Protein AF-A0A8T2W3R5-F1 (afdb_monomer_lite)

Secondary structure (DSSP, 8-state):
--TTHHHHHHHHHHHHHHHHHTSS------TTS-S---------TTTHHHHHHHHHHHHHHHHHHHHHHHHHHHHHS---TTTS-HHHHHHHHHHS-S----TTS-PPPPPHHHHHHHHHHHHHHTSGGGTTS-HHHHHHHHHHHHHHS-HHHHHHHHHHHHHHHHS-----------------------TTHHHHHHHHHHHHHHHTT--

Foldseek 3Di:
DPPPPVVVVVVVVVVVVVVVVPPPPPDPDPPPPPPDPDPPPPPPPPPVVPPVVVVVVVVVVVVVVVVVQVVVCVVPVDHDCVVQPVVNVVVVVVPDDDDDPDPPPDDPQDALLNVQLVVQLVVQCVDPVCVPPDPVVSSVVSVVVVVPDDVVVSVVSRVVSVVVVVPDPPPPPDPPDDDDDDDDDDDPPPPVVVVVVVVVVVVVVVVVVPD

pLDDT: mean 70.03, std 19.5, range [40.34, 97.69]

Sequence (211 aa):
MFQAFCVIGRLNRKWKYLRAYYSHSGTCLPLRDLFFENSGATMVEGEAFSIAQFVAQETALFYEHIKTAAAKFEADETVPKSLFGQKMIRALHKAGGKRGGGVNGQKRKPTAFNLFIKEKLAELNAKDSYKDVPYKEKFSMVVAKWGALSDDKKQQYTTKYAAQLAAPTPVAEKRDAPSSSDDDESSSSDDEERKKQRKKEKKEKKHKSTN

Radius of gyration: 31.99 Å; chains: 1; bounding box: 71×52×91 Å

Structure (mmCIF, N/CA/C/O backbone):
data_AF-A0A8T2W3R5-F1
#
_entry.id   AF-A0A8T2W3R5-F1
#
loop_
_atom_site.group_PDB
_atom_site.id
_atom_site.type_symbol
_atom_site.label_atom_id
_atom_site.label_alt_id
_atom_site.label_comp_id
_atom_site.label_asym_id
_atom_site.label_entity_id
_atom_site.label_seq_id
_atom_site.pdbx_PDB_ins_code
_atom_site.Cartn_x
_atom_site.Cartn_y
_atom_site.Cartn_z
_atom_site.occupancy
_atom_site.B_iso_or_equiv
_atom_site.auth_seq_id
_atom_site.auth_comp_id
_atom_site.auth_asym_id
_atom_site.auth_atom_id
_atom_site.pdbx_PDB_model_num
ATOM 1 N N . MET A 1 1 ? -20.714 -32.562 3.400 1.00 49.59 1 MET A N 1
ATOM 2 C CA . MET A 1 1 ? -20.363 -32.919 4.798 1.00 49.59 1 MET A CA 1
ATOM 3 C C . MET A 1 1 ? -18.888 -33.313 5.023 1.00 49.59 1 MET A C 1
ATOM 5 O O . MET A 1 1 ? -18.535 -33.606 6.154 1.00 49.59 1 MET A O 1
ATOM 9 N N . PHE A 1 2 ? -17.985 -33.252 4.029 1.00 44.09 2 PHE A N 1
ATOM 10 C CA . PHE A 1 2 ? -16.575 -33.673 4.200 1.00 44.09 2 PHE A CA 1
ATOM 11 C C . PHE A 1 2 ? -15.578 -32.567 4.611 1.00 44.09 2 PHE A C 1
ATOM 13 O O . PHE A 1 2 ? -14.442 -32.872 4.959 1.00 44.09 2 PHE A O 1
ATOM 20 N N . GLN A 1 3 ? -15.972 -31.288 4.640 1.00 44.91 3 GLN A N 1
ATOM 21 C CA . GLN A 1 3 ? -15.049 -30.187 4.979 1.00 44.91 3 GLN A CA 1
ATOM 22 C C . GLN A 1 3 ? -14.888 -29.911 6.488 1.00 44.91 3 GLN A C 1
ATOM 24 O O . GLN A 1 3 ? -13.964 -29.200 6.879 1.00 44.91 3 GLN A O 1
ATOM 29 N N . ALA A 1 4 ? -15.714 -30.507 7.356 1.00 44.53 4 ALA A N 1
ATOM 30 C CA . ALA A 1 4 ? -15.634 -30.285 8.806 1.00 44.53 4 ALA A CA 1
ATOM 31 C C . ALA A 1 4 ? -14.477 -31.047 9.492 1.00 44.53 4 ALA A C 1
ATOM 33 O O . ALA A 1 4 ? -14.022 -30.648 10.563 1.00 44.53 4 ALA A O 1
ATOM 34 N N . PHE A 1 5 ? -13.933 -32.099 8.866 1.00 42.84 5 PHE A N 1
ATOM 35 C CA . PHE A 1 5 ? -12.887 -32.930 9.479 1.00 42.84 5 PHE A CA 1
ATOM 36 C C . PHE A 1 5 ? -11.461 -32.364 9.346 1.00 42.84 5 PHE A C 1
ATOM 38 O O . PHE A 1 5 ? -10.592 -32.688 10.157 1.00 42.84 5 PHE A O 1
ATOM 45 N N . CYS A 1 6 ? -11.195 -31.454 8.401 1.00 45.91 6 CYS A N 1
ATOM 46 C CA . CYS A 1 6 ? -9.840 -30.915 8.211 1.00 45.91 6 CYS A CA 1
ATOM 47 C C . CYS A 1 6 ? -9.423 -29.876 9.268 1.00 45.91 6 CYS A C 1
ATOM 49 O O . CYS A 1 6 ? -8.227 -29.694 9.510 1.00 45.91 6 CYS A O 1
ATOM 51 N N . VAL A 1 7 ? -10.372 -29.216 9.941 1.00 48.78 7 VAL A N 1
ATOM 52 C CA . VAL A 1 7 ? -10.055 -28.203 10.968 1.00 48.78 7 VAL A CA 1
ATOM 53 C C . VAL A 1 7 ? -9.662 -28.856 12.301 1.00 48.78 7 VAL A C 1
ATOM 55 O O . VAL A 1 7 ? -8.760 -28.369 12.986 1.00 48.78 7 VAL A O 1
ATOM 58 N N . ILE A 1 8 ? -10.232 -30.022 12.622 1.00 47.91 8 ILE A N 1
ATOM 59 C CA . ILE A 1 8 ? -9.944 -30.758 13.866 1.00 47.91 8 ILE A CA 1
ATOM 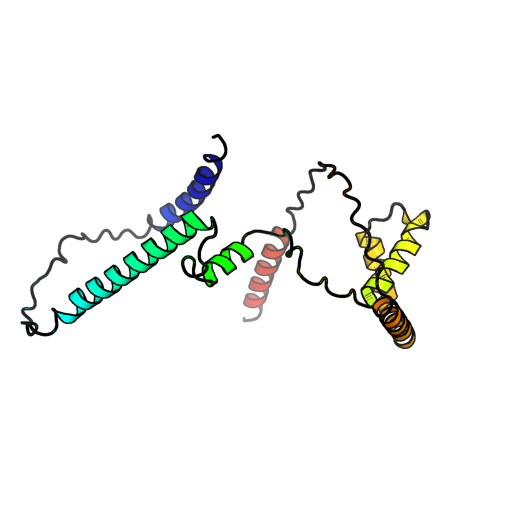60 C C . ILE A 1 8 ? -8.511 -31.336 13.855 1.00 47.91 8 ILE A C 1
ATOM 62 O O . ILE A 1 8 ? -7.834 -31.371 14.885 1.00 47.91 8 ILE A O 1
ATOM 66 N N . GLY A 1 9 ? -7.968 -31.676 12.680 1.00 46.72 9 GLY A N 1
ATOM 67 C CA . GLY A 1 9 ? -6.602 -32.203 12.543 1.00 46.72 9 GLY A CA 1
ATOM 68 C C . GLY A 1 9 ? -5.473 -31.202 12.850 1.00 46.72 9 GLY A C 1
ATOM 69 O O . GLY A 1 9 ? -4.397 -31.607 13.298 1.00 46.72 9 GLY A O 1
ATOM 70 N N . ARG A 1 10 ? -5.683 -29.888 12.657 1.00 47.81 10 ARG A N 1
ATOM 71 C CA . ARG A 1 10 ? -4.641 -28.863 12.910 1.00 47.81 10 ARG A CA 1
ATOM 72 C C . ARG A 1 10 ? -4.539 -28.431 14.374 1.00 47.81 10 ARG A C 1
ATOM 74 O O . ARG A 1 10 ? -3.464 -28.002 14.793 1.00 47.81 10 ARG A O 1
ATOM 81 N N . LEU A 1 11 ? -5.597 -28.598 15.166 1.00 48.28 11 LEU A N 1
ATOM 82 C CA . LEU A 1 11 ? -5.560 -28.339 16.611 1.00 48.28 11 LEU A CA 1
ATOM 83 C C . LEU A 1 11 ? -4.772 -29.419 17.374 1.00 48.28 11 LEU A C 1
ATOM 85 O O . LEU A 1 11 ? -4.132 -29.115 18.378 1.00 48.28 11 LEU A O 1
ATOM 89 N N . ASN A 1 12 ? -4.696 -30.641 16.842 1.00 48.94 12 ASN A N 1
ATOM 90 C CA . ASN A 1 12 ? -4.062 -31.773 17.526 1.00 48.94 12 ASN A CA 1
ATOM 91 C C . ASN A 1 12 ? -2.514 -31.724 17.555 1.00 48.94 12 ASN A C 1
ATOM 93 O O . ASN A 1 12 ? -1.881 -32.356 18.399 1.00 48.94 12 ASN A O 1
ATOM 97 N N . ARG A 1 13 ? -1.858 -30.931 16.688 1.00 53.38 13 ARG A N 1
ATOM 98 C CA . ARG A 1 13 ? -0.380 -30.804 16.707 1.00 53.38 13 ARG A CA 1
ATOM 99 C C . ARG A 1 13 ? 0.148 -29.817 17.749 1.00 53.38 13 ARG A C 1
ATOM 101 O O . ARG A 1 13 ? 1.277 -29.979 18.202 1.00 53.38 13 ARG A O 1
ATOM 108 N N . LYS A 1 14 ? -0.648 -28.826 18.171 1.00 50.28 14 LYS A N 1
ATOM 109 C CA . LYS A 1 14 ? -0.220 -27.859 19.202 1.00 50.28 14 LYS A CA 1
ATOM 110 C C . LYS A 1 14 ? -0.304 -28.419 20.625 1.00 50.28 14 LYS A C 1
ATOM 112 O O . LYS A 1 14 ? 0.460 -27.991 21.482 1.00 50.28 14 LYS A O 1
ATOM 117 N N . TRP A 1 15 ? -1.147 -29.422 20.862 1.00 49.88 15 TRP A N 1
ATOM 118 C CA . TRP A 1 15 ? -1.281 -30.052 22.180 1.00 49.88 15 TRP A CA 1
ATOM 119 C C . TRP A 1 15 ? -0.120 -30.993 22.535 1.00 49.88 15 TRP A C 1
ATOM 121 O O . TRP A 1 15 ? 0.194 -31.152 23.714 1.00 49.88 15 TRP A O 1
ATOM 131 N N . LYS A 1 16 ? 0.597 -31.552 21.546 1.00 55.19 16 LYS A N 1
ATOM 132 C CA . LYS A 1 16 ? 1.780 -32.393 21.814 1.00 55.19 16 LYS A CA 1
ATOM 133 C C . LYS A 1 16 ? 2.946 -31.621 22.447 1.00 55.19 16 LYS A C 1
ATOM 135 O O . LYS A 1 16 ? 3.672 -32.200 23.245 1.00 55.19 16 LYS A O 1
ATOM 140 N N . TYR A 1 17 ? 3.091 -30.323 22.167 1.00 53.25 17 TYR A N 1
ATOM 141 C CA . TYR A 1 17 ? 4.157 -29.508 22.768 1.00 53.25 17 TYR A CA 1
ATOM 142 C C . TYR A 1 17 ? 3.825 -29.006 24.179 1.00 53.25 17 TYR A C 1
ATOM 144 O O . TYR A 1 17 ? 4.726 -28.873 25.000 1.00 53.25 17 TYR A O 1
ATOM 152 N N . LEU A 1 18 ? 2.545 -28.794 24.498 1.00 53.31 18 LEU A N 1
ATOM 153 C CA . LEU A 1 18 ? 2.128 -28.401 25.850 1.00 53.31 18 LEU A CA 1
ATOM 154 C C . LEU A 1 18 ? 2.200 -29.562 26.854 1.00 53.31 18 LEU A C 1
ATOM 156 O O . LEU A 1 18 ? 2.465 -29.329 28.029 1.00 53.31 18 LEU A O 1
ATOM 160 N N . ARG A 1 19 ? 2.064 -30.817 26.400 1.00 50.38 19 ARG A N 1
ATOM 161 C CA . ARG A 1 19 ? 2.205 -31.993 27.278 1.00 50.38 19 ARG A CA 1
ATOM 162 C C . ARG A 1 19 ? 3.656 -32.278 27.689 1.00 50.38 19 ARG A C 1
ATOM 164 O O . ARG A 1 19 ? 3.877 -32.830 28.759 1.00 50.38 19 ARG A O 1
ATOM 171 N N . ALA A 1 20 ? 4.638 -31.866 26.885 1.00 54.19 20 ALA A N 1
ATOM 172 C CA . ALA A 1 20 ? 6.054 -32.040 27.216 1.00 54.19 20 ALA A CA 1
ATOM 173 C C . ALA A 1 20 ? 6.543 -31.048 28.290 1.00 54.19 20 ALA A C 1
ATOM 175 O O . ALA A 1 20 ? 7.455 -31.369 29.045 1.00 54.19 20 ALA A O 1
ATOM 176 N N . TYR A 1 21 ? 5.913 -29.874 28.409 1.00 51.78 21 TYR A N 1
ATOM 177 C CA . TYR A 1 21 ? 6.313 -28.863 29.395 1.00 51.78 21 TYR A CA 1
ATOM 178 C C . TYR A 1 21 ? 5.821 -29.154 30.821 1.00 51.78 21 TYR A C 1
ATOM 180 O O . TYR A 1 21 ? 6.394 -28.643 31.775 1.00 51.78 21 TYR A O 1
ATOM 188 N N . TYR A 1 22 ? 4.800 -30.002 30.979 1.00 50.59 22 TYR A N 1
ATOM 189 C CA . TYR A 1 22 ? 4.229 -30.345 32.288 1.00 50.59 22 TYR A CA 1
ATOM 190 C C . TYR A 1 22 ? 4.799 -31.627 32.913 1.00 50.59 22 TYR A C 1
ATOM 192 O O . TYR A 1 22 ? 4.423 -31.986 34.023 1.00 50.59 22 TYR A O 1
ATOM 200 N N . SER A 1 23 ? 5.714 -32.323 32.228 1.00 49.59 23 SER A N 1
ATOM 201 C CA . SER A 1 23 ? 6.261 -33.606 32.694 1.00 49.59 23 SER A CA 1
ATOM 202 C C . SER A 1 23 ? 7.632 -33.492 33.378 1.00 49.59 23 SER A C 1
ATOM 204 O O . SER A 1 23 ? 8.249 -34.522 33.640 1.00 49.59 23 SER A O 1
ATOM 206 N N . HIS A 1 24 ? 8.154 -32.284 33.630 1.00 49.88 24 HIS A N 1
ATOM 207 C CA . HIS A 1 24 ? 9.495 -32.092 34.216 1.00 49.88 24 HIS A CA 1
ATOM 208 C C . HIS A 1 24 ? 9.544 -31.266 35.511 1.00 49.88 24 HIS A C 1
ATOM 210 O O . HIS A 1 24 ? 10.619 -31.111 36.082 1.00 49.88 24 HIS A O 1
ATOM 216 N N . SER A 1 25 ? 8.412 -30.801 36.042 1.00 49.50 25 SER A N 1
ATOM 217 C CA . SER A 1 25 ? 8.339 -30.252 37.403 1.00 49.50 25 SER A CA 1
ATOM 218 C C . SER A 1 25 ? 7.675 -31.276 38.325 1.00 49.50 25 SER A C 1
ATOM 220 O O . SER A 1 25 ? 6.468 -31.238 38.558 1.00 49.50 25 SER A O 1
ATOM 222 N N . GLY A 1 26 ? 8.468 -32.247 38.781 1.00 52.19 26 GLY A N 1
ATOM 223 C CA . GLY A 1 26 ? 8.071 -33.325 39.688 1.00 52.19 26 GLY A CA 1
ATOM 224 C C . GLY A 1 26 ? 7.796 -32.863 41.119 1.00 52.19 26 GLY A C 1
ATOM 225 O O . GLY A 1 26 ? 8.458 -33.312 42.046 1.00 52.19 26 GLY A O 1
ATOM 226 N N . THR A 1 27 ? 6.796 -32.008 41.314 1.00 51.97 27 THR A N 1
ATOM 227 C CA . THR A 1 27 ? 6.221 -31.717 42.632 1.00 51.97 27 THR A CA 1
ATOM 228 C C . THR A 1 27 ? 4.711 -31.923 42.575 1.00 51.97 27 THR A C 1
ATOM 230 O O . THR A 1 27 ? 3.918 -30.991 42.485 1.00 51.97 27 THR A O 1
ATOM 233 N N . CYS A 1 28 ? 4.304 -33.194 42.623 1.00 49.50 28 CYS A N 1
ATOM 234 C CA . CYS A 1 28 ? 2.958 -33.565 43.050 1.00 49.50 28 CYS A CA 1
ATOM 235 C C . CYS A 1 28 ? 2.840 -33.255 44.547 1.00 49.50 28 CYS A C 1
ATOM 237 O O . CYS A 1 28 ? 3.117 -34.110 45.383 1.00 49.50 28 CYS A O 1
ATOM 239 N N . LEU A 1 29 ? 2.471 -32.020 44.885 1.00 49.66 29 LEU A N 1
ATOM 240 C CA . LEU A 1 29 ? 1.954 -31.725 46.215 1.00 49.66 29 LEU A CA 1
ATOM 241 C C . LEU A 1 29 ? 0.509 -32.247 46.278 1.00 49.66 29 LEU A C 1
ATOM 243 O O . LEU A 1 29 ? -0.271 -31.961 45.363 1.00 49.66 29 LEU A O 1
ATOM 247 N N . PRO A 1 30 ? 0.144 -33.042 47.299 1.00 54.09 30 PRO A N 1
ATOM 248 C CA . PRO A 1 30 ? -1.201 -33.577 47.437 1.00 54.09 30 PRO A CA 1
ATOM 249 C C . PRO A 1 30 ? -2.196 -32.425 47.609 1.00 54.09 30 PRO A C 1
ATOM 251 O O . PRO A 1 30 ? -2.206 -31.715 48.610 1.00 54.09 30 PRO A O 1
ATOM 254 N N . LEU A 1 31 ? -3.049 -32.249 46.603 1.00 54.94 31 LEU A N 1
ATOM 255 C CA . LEU A 1 31 ? -4.091 -31.226 46.524 1.00 54.94 31 LEU A CA 1
ATOM 256 C C . LEU A 1 31 ? -5.307 -31.590 47.405 1.00 54.94 31 LEU A C 1
ATOM 258 O O . LEU A 1 31 ? -6.444 -31.546 46.937 1.00 54.94 31 LEU A O 1
ATOM 262 N N . ARG A 1 32 ? -5.073 -32.056 48.640 1.00 54.19 32 ARG A N 1
ATOM 263 C CA . ARG A 1 32 ? -6.140 -32.601 49.497 1.00 54.19 32 ARG A CA 1
ATOM 264 C C . ARG A 1 32 ? -6.312 -31.957 50.873 1.00 54.19 32 ARG A C 1
ATOM 266 O O . ARG A 1 32 ? -7.394 -32.115 51.413 1.00 54.19 32 ARG A O 1
ATOM 273 N N . ASP A 1 33 ? -5.368 -31.140 51.344 1.00 49.50 33 ASP A N 1
ATOM 274 C CA . ASP A 1 33 ? -5.437 -30.559 52.702 1.00 49.50 33 ASP A CA 1
ATOM 275 C C . ASP A 1 33 ? -5.428 -29.021 52.754 1.00 49.50 33 ASP A C 1
ATOM 277 O O . ASP A 1 33 ? -5.169 -28.427 53.792 1.00 49.50 33 ASP A O 1
ATOM 281 N N . LEU A 1 34 ? -5.771 -28.339 51.656 1.00 53.94 34 LEU A N 1
ATOM 282 C CA . LEU A 1 34 ? -6.076 -26.894 51.691 1.00 53.94 34 LEU A CA 1
ATOM 283 C C . LEU A 1 34 ? -7.585 -26.617 51.743 1.00 53.94 34 LEU A C 1
ATOM 285 O O . LEU A 1 34 ? -8.047 -25.535 51.380 1.00 53.94 34 LEU A O 1
ATOM 289 N N . PHE A 1 35 ? -8.361 -27.595 52.217 1.00 50.00 35 PHE A N 1
ATOM 290 C CA . PHE A 1 35 ? -9.713 -27.353 52.697 1.00 50.00 35 PHE A CA 1
ATOM 291 C C . PHE A 1 35 ? -9.638 -26.824 54.133 1.00 50.00 35 PHE A C 1
ATOM 293 O O . PHE A 1 35 ? -9.678 -27.566 55.104 1.00 50.00 35 PHE A O 1
ATOM 300 N N . PHE A 1 36 ? -9.579 -25.498 54.218 1.00 49.53 36 PHE A N 1
ATOM 301 C CA . PHE A 1 36 ? -10.473 -24.757 55.100 1.00 49.53 36 PHE A CA 1
ATOM 302 C C . PHE A 1 36 ? -10.364 -25.073 56.605 1.00 49.53 36 PHE A C 1
ATOM 304 O O . PHE A 1 36 ? -11.360 -25.354 57.268 1.00 49.53 36 PHE A O 1
ATOM 311 N N . GLU A 1 37 ? -9.183 -24.877 57.194 1.00 50.94 37 GLU A N 1
ATOM 312 C CA . GLU A 1 37 ? -9.115 -24.440 58.596 1.00 50.94 37 GLU A CA 1
ATOM 313 C C . GLU A 1 37 ? -9.560 -22.974 58.686 1.00 50.94 37 GLU A C 1
ATOM 315 O O . GLU A 1 37 ? -8.781 -22.027 58.684 1.00 50.94 37 GLU A O 1
ATOM 320 N N . ASN A 1 38 ? -10.880 -22.814 58.616 1.00 50.41 38 ASN A N 1
ATOM 321 C CA . ASN A 1 38 ? -11.713 -22.107 59.579 1.00 50.41 38 ASN A CA 1
ATOM 322 C C . ASN A 1 38 ? -10.991 -21.098 60.501 1.00 50.41 38 ASN A C 1
ATOM 324 O O . ASN A 1 38 ? -11.005 -21.218 61.726 1.00 50.41 38 ASN A O 1
ATOM 328 N N . SER A 1 39 ? -10.410 -20.042 59.931 1.00 54.38 39 SER A N 1
ATOM 329 C CA . SER A 1 39 ? -10.221 -18.803 60.674 1.00 54.38 39 SER A CA 1
ATOM 330 C C . SER A 1 39 ? -11.607 -18.193 60.863 1.00 54.38 39 SER A C 1
ATOM 332 O O . SER A 1 39 ? -12.173 -17.648 59.914 1.00 54.38 39 SER A O 1
ATOM 334 N N . GLY A 1 40 ? -12.159 -18.347 62.068 1.00 48.91 40 GLY A N 1
ATOM 335 C CA . GLY A 1 40 ? -13.441 -17.805 62.518 1.00 48.91 40 GLY A CA 1
ATOM 336 C C . GLY A 1 40 ? -13.485 -16.277 62.526 1.00 48.91 40 GLY A C 1
ATOM 337 O O . GLY A 1 40 ? -13.681 -15.654 63.564 1.00 48.91 40 GLY A O 1
ATOM 338 N N . ALA A 1 41 ? -13.315 -15.666 61.358 1.00 49.81 41 ALA A N 1
ATOM 339 C CA . ALA A 1 41 ? -13.764 -14.320 61.100 1.00 49.81 41 ALA A CA 1
ATOM 340 C C . ALA A 1 41 ? -15.272 -14.416 60.877 1.00 49.81 41 ALA A C 1
ATOM 342 O O . ALA A 1 41 ? -15.732 -14.797 59.801 1.00 49.81 41 ALA A O 1
ATOM 343 N N . THR A 1 42 ? -16.040 -14.100 61.916 1.00 57.38 42 THR A N 1
ATOM 344 C CA . THR A 1 42 ? -17.441 -13.705 61.785 1.00 57.38 42 THR A CA 1
ATOM 345 C C . THR A 1 42 ? -17.478 -12.477 60.878 1.00 57.38 42 THR A C 1
ATOM 347 O O . THR A 1 42 ? -17.413 -11.339 61.344 1.00 57.38 42 THR A O 1
ATOM 350 N N . MET A 1 43 ? -17.468 -12.707 59.563 1.00 51.19 43 MET A N 1
ATOM 351 C CA . MET A 1 43 ? -17.753 -11.678 58.580 1.00 51.19 43 MET A CA 1
ATOM 352 C C . MET A 1 43 ? -19.164 -11.201 58.877 1.00 51.19 43 MET A C 1
ATOM 354 O O . MET A 1 43 ? -20.111 -11.983 58.865 1.00 51.19 43 MET A O 1
ATOM 358 N N . VAL A 1 44 ? -19.254 -9.921 59.215 1.00 58.41 44 VAL A N 1
ATOM 359 C CA . VAL A 1 44 ? -20.490 -9.183 59.435 1.00 58.41 44 VAL A CA 1
ATOM 360 C C . VAL A 1 44 ? -21.463 -9.547 58.310 1.00 58.41 44 VAL A C 1
ATOM 362 O O . VAL A 1 44 ? -21.180 -9.292 57.139 1.00 58.41 44 VAL A O 1
ATOM 365 N N . GLU A 1 45 ? -22.597 -10.160 58.660 1.00 58.97 45 GLU A N 1
ATOM 366 C CA . GLU A 1 45 ? -23.601 -10.731 57.739 1.00 58.97 45 GLU A CA 1
ATOM 367 C C . GLU A 1 45 ? -24.241 -9.705 56.772 1.00 58.97 45 GLU A C 1
ATOM 369 O O . GLU A 1 45 ? -25.126 -10.045 55.992 1.00 58.97 45 GLU A O 1
ATOM 374 N N . GLY A 1 46 ? -23.780 -8.451 56.771 1.00 58.41 46 GLY A N 1
ATOM 375 C CA . GLY A 1 46 ? -24.250 -7.380 55.895 1.00 58.41 46 GLY A CA 1
ATOM 376 C C . GLY A 1 46 ? -23.492 -7.209 54.571 1.00 58.41 46 GLY A C 1
ATOM 377 O O . GLY A 1 46 ? -24.063 -6.646 53.643 1.00 58.41 46 GLY A O 1
ATOM 378 N N . GLU A 1 47 ? -22.245 -7.682 54.428 1.00 57.88 47 GLU A N 1
ATOM 379 C CA . GLU A 1 47 ? -21.436 -7.371 53.224 1.00 57.88 47 GLU A CA 1
ATOM 380 C C . GLU A 1 47 ? -21.339 -8.514 52.200 1.00 57.88 47 GLU A C 1
ATOM 382 O O . GLU A 1 47 ? -21.240 -8.263 50.996 1.00 57.88 47 GLU A O 1
ATOM 387 N N . ALA A 1 48 ? -21.456 -9.777 52.625 1.00 57.97 48 ALA A N 1
ATOM 388 C CA . ALA A 1 48 ? -21.417 -10.924 51.708 1.00 57.97 48 ALA A CA 1
ATOM 389 C C . ALA A 1 48 ? -22.649 -11.000 50.781 1.00 57.97 48 ALA A C 1
ATOM 391 O O . ALA A 1 48 ? -22.573 -11.561 49.685 1.00 57.97 48 ALA A O 1
ATOM 392 N N . PHE A 1 49 ? -23.763 -10.378 51.178 1.00 64.69 49 PHE A N 1
ATOM 393 C CA . PHE A 1 49 ? -24.976 -10.279 50.363 1.00 64.69 49 PHE A CA 1
ATOM 394 C C . PHE A 1 49 ? -24.775 -9.396 49.113 1.00 64.69 49 PHE A C 1
ATOM 396 O O . PHE A 1 49 ? -25.445 -9.584 48.101 1.00 64.69 49 PHE A O 1
ATOM 403 N N . SER A 1 50 ? -23.789 -8.491 49.131 1.00 76.50 50 SER A N 1
ATOM 404 C CA . SER A 1 50 ? -23.581 -7.496 48.071 1.00 76.50 50 SER A CA 1
ATOM 405 C C . SER A 1 50 ? -22.965 -8.080 46.789 1.00 76.50 50 SER A C 1
ATOM 407 O O . SER A 1 50 ? -23.436 -7.810 45.683 1.00 76.50 50 SER A O 1
ATOM 409 N N . ILE A 1 51 ? -21.947 -8.945 46.901 1.00 83.44 51 ILE A N 1
ATOM 410 C CA . ILE A 1 51 ? -21.213 -9.440 45.719 1.00 83.44 51 ILE A CA 1
ATOM 411 C C . ILE A 1 51 ? -22.027 -10.484 44.951 1.00 83.44 51 ILE A C 1
ATOM 413 O O . ILE A 1 51 ? -22.101 -10.423 43.724 1.00 83.44 51 ILE A O 1
ATOM 417 N N . ALA A 1 52 ? -22.656 -11.434 45.648 1.00 83.62 52 ALA A N 1
ATOM 418 C CA . ALA A 1 52 ? -23.452 -12.473 44.995 1.00 83.62 52 ALA A CA 1
ATOM 419 C C . ALA A 1 52 ? -24.653 -11.873 44.248 1.00 83.62 52 ALA A C 1
ATOM 421 O O . ALA A 1 52 ? -24.942 -12.276 43.120 1.00 83.62 52 ALA A O 1
ATOM 422 N N . GLN A 1 53 ? -25.303 -10.864 44.837 1.00 88.06 53 GLN A N 1
ATOM 423 C CA . GLN A 1 53 ? -26.412 -10.157 44.206 1.00 88.06 53 GLN A CA 1
ATOM 424 C C . GLN A 1 53 ? -25.954 -9.333 42.996 1.00 88.06 53 GLN A C 1
ATOM 426 O O . GLN A 1 53 ? -26.603 -9.381 41.953 1.00 88.06 53 GLN A O 1
ATOM 431 N N . PHE A 1 54 ? -24.807 -8.652 43.088 1.00 89.25 54 PHE A N 1
ATOM 432 C CA . PHE A 1 54 ? -24.214 -7.944 41.951 1.00 89.25 54 PHE A CA 1
ATOM 433 C C . PHE A 1 54 ? -23.877 -8.897 40.795 1.00 89.25 54 PHE A C 1
ATOM 435 O O . PHE A 1 54 ? -24.244 -8.643 39.651 1.00 89.25 54 PHE A O 1
ATOM 442 N N . VAL A 1 55 ? -23.247 -10.042 41.082 1.00 91.38 55 VAL A N 1
ATOM 443 C CA . VAL A 1 55 ? -22.926 -11.051 40.058 1.00 91.38 55 VAL A CA 1
ATOM 444 C C . VAL A 1 55 ? -24.199 -11.624 39.430 1.00 91.38 55 VAL A C 1
ATOM 446 O O . VAL A 1 55 ? -24.265 -11.779 38.209 1.00 91.38 55 VAL A O 1
ATOM 449 N N . ALA A 1 56 ? -25.232 -11.907 40.227 1.00 93.06 56 ALA A N 1
ATOM 450 C CA . ALA A 1 56 ? -26.525 -12.356 39.711 1.00 93.06 56 ALA A CA 1
ATOM 451 C C . ALA A 1 56 ? -27.176 -11.300 38.796 1.00 93.06 56 ALA A C 1
ATOM 453 O O . ALA A 1 56 ? -27.710 -11.640 37.740 1.00 93.06 56 ALA A O 1
ATOM 454 N N . GLN A 1 57 ? -27.081 -10.018 39.152 1.00 95.19 57 GLN A N 1
ATOM 455 C CA . GLN A 1 57 ? -27.624 -8.921 38.353 1.00 95.19 57 GLN A CA 1
ATOM 456 C C . GLN A 1 57 ? -26.865 -8.731 37.030 1.00 95.19 57 GLN A C 1
ATOM 458 O O . GLN A 1 57 ? -27.484 -8.656 35.969 1.00 95.19 57 GLN A O 1
ATOM 463 N N . GLU A 1 58 ? -25.533 -8.716 37.068 1.00 93.81 58 GLU A N 1
ATOM 464 C CA . GLU A 1 58 ? -24.690 -8.580 35.874 1.00 93.81 58 GLU A CA 1
ATOM 465 C C . GLU A 1 58 ? -24.853 -9.769 34.919 1.00 93.81 58 GLU A C 1
ATOM 467 O O . GLU A 1 58 ? -24.956 -9.600 33.701 1.00 93.81 58 GLU A O 1
ATOM 472 N N . THR A 1 59 ? -24.942 -10.990 35.454 1.00 92.62 59 THR A N 1
ATOM 473 C CA . THR A 1 59 ? -25.160 -12.184 34.624 1.00 92.62 59 THR A CA 1
ATOM 474 C C . THR A 1 59 ? -26.540 -12.182 33.971 1.00 92.62 59 THR A C 1
ATOM 476 O O . THR A 1 59 ? -26.640 -12.506 32.787 1.00 92.62 59 THR A O 1
ATOM 479 N N . ALA A 1 60 ? -27.592 -11.751 34.676 1.00 94.94 60 ALA A N 1
ATOM 480 C CA . ALA A 1 60 ? -28.925 -11.596 34.094 1.00 94.94 60 ALA A CA 1
ATOM 481 C C . ALA A 1 60 ? -28.934 -10.588 32.929 1.00 94.94 60 ALA A C 1
ATOM 483 O O . ALA A 1 60 ? -29.455 -10.893 31.853 1.00 94.94 60 ALA A O 1
ATOM 484 N N . LEU A 1 61 ? -28.290 -9.426 33.101 1.00 92.94 61 LEU A N 1
ATOM 485 C CA . LEU A 1 61 ? -28.157 -8.419 32.040 1.00 92.94 61 LEU A CA 1
ATOM 486 C C . LEU A 1 61 ? -27.376 -8.951 30.831 1.00 92.94 61 LEU A C 1
ATOM 488 O O . LEU A 1 61 ? -27.753 -8.711 29.680 1.00 92.94 61 LEU A O 1
ATOM 492 N N . PHE A 1 62 ? -26.315 -9.721 31.074 1.00 89.81 62 PHE A N 1
ATOM 493 C CA . PHE A 1 62 ? -25.539 -10.354 30.013 1.00 89.81 62 PHE A CA 1
ATOM 494 C C . PHE A 1 62 ? -26.372 -11.354 29.193 1.00 89.81 62 PHE A C 1
ATOM 496 O O . PHE A 1 62 ? -26.301 -11.343 27.960 1.00 89.81 62 PHE A O 1
ATOM 503 N N . TYR A 1 63 ? -27.205 -12.177 29.842 1.00 92.31 63 TYR A N 1
ATOM 504 C CA . TYR A 1 63 ? -28.080 -13.122 29.140 1.00 92.31 63 TYR A CA 1
ATOM 505 C C . TYR A 1 63 ? -29.141 -12.426 28.285 1.00 92.31 63 TYR A C 1
ATOM 507 O O . TYR A 1 63 ? -29.390 -12.862 27.160 1.00 92.31 63 TYR A O 1
ATOM 515 N N . GLU A 1 64 ? -29.725 -11.325 28.757 1.00 94.50 64 GLU A N 1
ATOM 516 C CA . GLU A 1 64 ? -30.667 -10.533 27.955 1.00 94.50 64 GLU A CA 1
ATOM 517 C C . GLU A 1 64 ? -29.991 -9.912 26.720 1.00 94.50 64 GLU A C 1
ATOM 519 O O . GLU A 1 64 ? -30.540 -9.935 25.612 1.00 94.50 64 GLU A O 1
ATOM 524 N N . HIS A 1 65 ? -28.745 -9.447 26.852 1.00 86.88 65 HIS A N 1
ATOM 525 C CA . HIS A 1 65 ? -27.977 -8.972 25.701 1.00 86.88 65 HIS A CA 1
ATOM 526 C C . HIS A 1 65 ? -27.689 -10.093 24.685 1.00 86.88 65 HIS A C 1
ATOM 528 O O . HIS A 1 65 ? -27.780 -9.865 23.479 1.00 86.88 65 HIS A O 1
ATOM 534 N N . ILE A 1 66 ? -27.403 -11.322 25.134 1.00 88.31 66 ILE A N 1
ATOM 535 C CA . ILE A 1 66 ? -27.225 -12.467 24.225 1.00 88.31 66 ILE A CA 1
ATOM 536 C C . ILE A 1 66 ? -28.532 -12.806 23.503 1.00 88.31 66 ILE A C 1
ATOM 538 O O . ILE A 1 66 ? -28.512 -12.974 22.285 1.00 88.31 66 ILE A O 1
ATOM 542 N N . LYS A 1 67 ? -29.663 -12.884 24.215 1.00 92.69 67 LYS A N 1
ATOM 543 C CA . LYS A 1 67 ? -30.969 -13.207 23.611 1.00 92.69 67 LYS A CA 1
ATOM 544 C C . LYS A 1 67 ? -31.365 -12.194 22.541 1.00 92.69 67 LYS A C 1
ATOM 546 O O . LYS A 1 67 ? -31.727 -12.573 21.431 1.00 92.69 67 LYS A O 1
ATOM 551 N N . THR A 1 68 ? -31.249 -10.903 22.848 1.00 90.38 68 THR A N 1
ATOM 552 C CA . THR A 1 68 ? -31.561 -9.832 21.887 1.00 90.38 68 THR A CA 1
ATOM 553 C C . THR A 1 68 ? -30.630 -9.858 20.677 1.00 90.38 68 THR A C 1
ATOM 555 O O . THR A 1 68 ? -31.064 -9.602 19.554 1.00 90.38 68 THR A O 1
ATOM 558 N N . ALA A 1 69 ? -29.356 -10.194 20.874 1.00 82.94 69 ALA A N 1
ATOM 559 C CA . ALA A 1 69 ? -28.403 -10.328 19.785 1.00 82.94 69 ALA A CA 1
ATOM 560 C C . ALA A 1 69 ? -28.652 -11.581 18.922 1.00 82.94 69 ALA A C 1
ATOM 562 O O . ALA A 1 69 ? -28.475 -11.508 17.707 1.00 82.94 69 ALA A O 1
ATOM 563 N N . ALA A 1 70 ? -29.107 -12.689 19.517 1.00 87.25 70 ALA A N 1
ATOM 564 C CA . ALA A 1 70 ? -29.516 -13.895 18.798 1.00 87.25 70 ALA A CA 1
ATOM 565 C C . ALA A 1 70 ? -30.766 -13.645 17.939 1.00 87.25 70 ALA A C 1
ATOM 567 O O . ALA A 1 70 ? -30.752 -13.954 16.753 1.00 87.25 70 ALA A O 1
ATOM 568 N N . ALA A 1 71 ? -31.787 -12.977 18.488 1.00 91.69 71 ALA A N 1
ATOM 569 C CA . ALA A 1 71 ? -32.993 -12.615 17.738 1.00 91.69 71 ALA A CA 1
ATOM 570 C C . ALA A 1 71 ? -32.687 -11.699 16.536 1.00 91.69 71 ALA A C 1
ATOM 572 O O . ALA A 1 71 ? -33.238 -11.872 15.454 1.00 91.69 71 ALA A O 1
ATOM 573 N N . LYS A 1 72 ? -31.759 -10.744 16.696 1.00 86.69 72 LYS A N 1
ATOM 574 C CA . LYS A 1 72 ? -31.288 -9.905 15.578 1.00 86.69 72 LYS A CA 1
ATOM 575 C C . LYS A 1 72 ? -30.527 -10.705 14.525 1.00 86.69 72 LYS A C 1
ATOM 577 O O . LYS A 1 72 ? -30.659 -10.428 13.340 1.00 86.69 72 LYS A O 1
ATOM 582 N N . PHE A 1 73 ? -29.733 -11.687 14.948 1.00 85.25 73 PHE A N 1
ATOM 583 C CA . PHE A 1 73 ? -29.009 -12.546 14.018 1.00 85.25 73 PHE A CA 1
ATOM 584 C C . PHE A 1 73 ? -29.955 -13.428 13.196 1.00 85.25 73 PHE A C 1
ATOM 586 O O . PHE A 1 73 ? -29.727 -13.590 12.003 1.00 85.25 73 PHE A O 1
ATOM 593 N N . GLU A 1 74 ? -31.025 -13.947 13.801 1.00 88.31 74 GLU A N 1
ATOM 594 C CA . GLU A 1 74 ? -32.062 -14.695 13.077 1.00 88.31 74 GLU A CA 1
ATOM 595 C C . GLU A 1 74 ? -32.811 -13.825 12.058 1.00 88.31 74 GLU A C 1
ATOM 597 O O . GLU A 1 74 ? -33.156 -14.312 10.987 1.00 88.31 74 GLU A O 1
ATOM 602 N N . ALA A 1 75 ? -33.034 -12.542 12.363 1.00 90.88 75 ALA A N 1
ATOM 603 C CA . ALA A 1 75 ? -33.729 -11.623 11.462 1.00 90.88 75 ALA A CA 1
ATOM 604 C C . ALA A 1 75 ? -32.856 -11.139 10.289 1.00 90.88 75 ALA A C 1
ATOM 606 O O . ALA A 1 75 ? -33.320 -11.104 9.151 1.00 90.88 75 ALA A O 1
ATOM 607 N N . ASP A 1 76 ? -31.606 -10.757 10.564 1.00 86.75 76 ASP A N 1
ATOM 608 C CA . ASP A 1 76 ? -30.762 -10.038 9.602 1.00 86.75 76 ASP A CA 1
ATOM 609 C C . ASP A 1 76 ? -29.660 -10.909 8.971 1.00 86.75 76 ASP A C 1
ATOM 611 O O . ASP A 1 76 ? -28.929 -10.425 8.108 1.00 86.75 76 ASP A O 1
ATOM 615 N N . GLU A 1 77 ? -29.440 -12.135 9.465 1.00 83.06 77 GLU A N 1
ATOM 616 C CA . GLU A 1 77 ? -28.262 -12.986 9.188 1.00 83.06 77 GLU A CA 1
ATOM 617 C C . GLU A 1 77 ? -26.902 -12.291 9.435 1.00 83.06 77 GLU A C 1
ATOM 619 O O . GLU A 1 77 ? -25.831 -12.802 9.091 1.00 83.06 77 GLU A O 1
ATOM 624 N N . THR A 1 78 ? -26.903 -11.113 10.068 1.00 77.94 78 THR A N 1
ATOM 625 C CA . THR A 1 78 ? -25.699 -10.330 10.346 1.00 77.94 78 THR A CA 1
ATOM 626 C C . THR A 1 78 ? -25.408 -10.301 11.838 1.00 77.94 78 THR A C 1
ATOM 628 O O . THR A 1 78 ? -26.245 -9.977 12.675 1.00 77.94 78 THR A O 1
ATOM 631 N N . VAL A 1 79 ? -24.179 -10.670 12.197 1.00 75.19 79 VAL A N 1
ATOM 632 C CA . VAL A 1 79 ? -23.746 -10.734 13.594 1.00 75.19 79 VAL A CA 1
ATOM 633 C C . VAL A 1 79 ? -23.539 -9.313 14.143 1.00 75.19 79 VAL A C 1
ATOM 635 O O . VAL A 1 79 ? -22.715 -8.566 13.597 1.00 75.19 79 VAL A O 1
ATOM 638 N N . PRO A 1 80 ? -24.201 -8.926 15.251 1.00 73.12 80 PRO A N 1
ATOM 639 C CA . PRO A 1 80 ? -23.988 -7.633 15.890 1.00 73.12 80 PRO A CA 1
ATOM 640 C C . PRO A 1 80 ? -22.515 -7.407 16.248 1.00 73.12 80 PRO A C 1
ATOM 642 O O . PRO A 1 80 ? -21.873 -8.230 16.902 1.00 73.12 80 PRO A O 1
ATOM 645 N N . LYS A 1 81 ? -21.975 -6.236 15.886 1.00 71.94 81 LYS A N 1
ATOM 646 C CA . LYS A 1 81 ? -20.578 -5.849 16.179 1.00 71.94 81 LYS A CA 1
ATOM 647 C C . LYS A 1 81 ? -20.257 -5.792 17.682 1.00 71.94 81 LYS A C 1
ATOM 649 O O . LYS A 1 81 ? -19.084 -5.716 18.037 1.00 71.94 81 LYS A O 1
ATOM 654 N N . SER A 1 82 ? -21.272 -5.791 18.547 1.00 71.44 82 SER A N 1
ATOM 655 C CA . SER A 1 82 ? -21.129 -5.818 20.006 1.00 71.44 82 SER A CA 1
ATOM 656 C C . SER A 1 82 ? -20.831 -7.214 20.560 1.00 71.44 82 SER A C 1
ATOM 658 O O . SER A 1 82 ? -20.166 -7.308 21.587 1.00 71.44 82 SER A O 1
ATOM 660 N N . LEU A 1 83 ? -21.270 -8.288 19.889 1.00 70.88 83 LEU A N 1
ATOM 661 C CA . LEU A 1 83 ? -21.093 -9.672 20.357 1.00 70.88 83 LEU A CA 1
ATOM 662 C C . LEU A 1 83 ? -19.638 -10.135 20.261 1.00 70.88 83 LEU A C 1
ATOM 664 O O . LEU A 1 83 ? -19.125 -10.820 21.142 1.00 70.88 83 LEU A O 1
ATOM 668 N N . PHE A 1 84 ? -18.949 -9.720 19.204 1.00 75.69 84 PHE A N 1
ATOM 669 C CA . PHE A 1 84 ? -17.534 -9.995 19.025 1.00 75.69 84 PHE A CA 1
ATOM 670 C C . PHE A 1 84 ? -16.796 -8.687 19.197 1.00 75.69 84 PHE A C 1
ATOM 672 O O . PHE A 1 84 ? -16.781 -7.852 18.294 1.00 75.69 84 PHE A O 1
ATOM 679 N N . GLY A 1 85 ? -16.197 -8.506 20.378 1.00 70.12 85 GLY A N 1
ATOM 680 C CA . GLY A 1 85 ? -15.441 -7.304 20.700 1.00 70.12 85 GLY A CA 1
ATOM 681 C C . GLY A 1 85 ? -14.577 -6.884 19.514 1.00 70.12 85 GLY A C 1
ATOM 682 O O . GLY A 1 85 ? -13.891 -7.705 18.904 1.00 70.12 85 GLY A O 1
ATOM 683 N N . GLN A 1 86 ? -14.615 -5.599 19.170 1.00 66.00 86 GLN A N 1
ATOM 684 C CA . GLN A 1 86 ? -14.001 -5.036 17.961 1.00 66.00 86 GLN A CA 1
ATOM 685 C C . GLN A 1 86 ? -12.527 -5.455 17.772 1.00 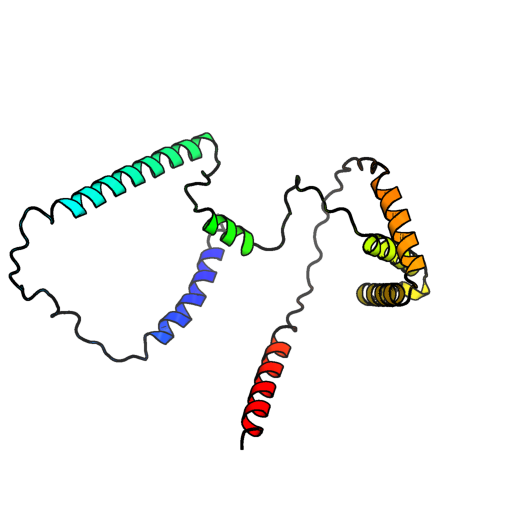66.00 86 GLN A C 1
ATOM 687 O O . GLN A 1 86 ? -12.019 -5.528 16.653 1.00 66.00 86 GLN A O 1
ATOM 692 N N . LYS A 1 87 ? -11.840 -5.773 18.878 1.00 64.12 87 LYS A N 1
ATOM 693 C CA . LYS A 1 87 ? -10.480 -6.324 18.921 1.00 64.12 87 LYS A CA 1
ATOM 694 C C . LYS A 1 87 ? -10.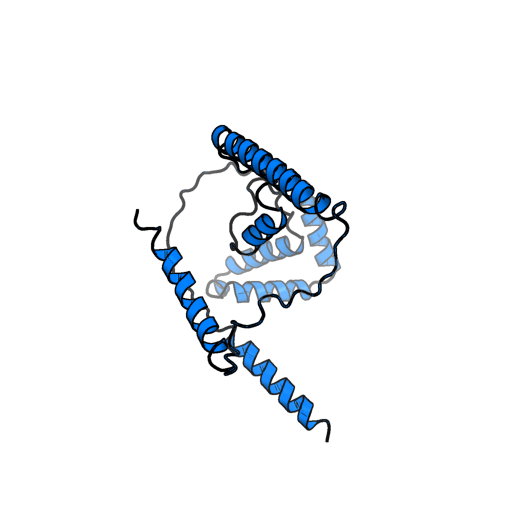378 -7.744 18.347 1.00 64.12 87 LYS A C 1
ATOM 696 O O . LYS A 1 87 ? -9.421 -8.017 17.632 1.00 64.12 87 LYS A O 1
ATOM 701 N N . MET A 1 88 ? -11.349 -8.619 18.608 1.00 65.25 88 MET A N 1
ATOM 702 C CA . MET A 1 88 ? -11.387 -9.988 18.086 1.00 65.25 88 MET A CA 1
ATOM 703 C C . MET A 1 88 ? -11.670 -9.995 16.579 1.00 65.25 88 MET A C 1
ATOM 705 O O . MET A 1 88 ? -10.968 -10.673 15.837 1.00 65.25 88 MET A O 1
ATOM 709 N N . ILE A 1 89 ? -12.586 -9.138 16.106 1.00 63.19 89 ILE A N 1
ATOM 710 C CA . ILE A 1 89 ? -12.837 -8.938 14.667 1.00 63.19 89 ILE A CA 1
ATOM 711 C C . ILE A 1 89 ? -11.574 -8.401 13.971 1.00 63.19 89 ILE A C 1
ATOM 713 O O . ILE A 1 89 ? -11.152 -8.933 12.946 1.00 63.19 89 ILE A O 1
ATOM 717 N N . ARG A 1 90 ? -10.891 -7.404 14.558 1.00 64.31 90 ARG A N 1
ATOM 718 C CA . ARG A 1 90 ? -9.604 -6.902 14.033 1.00 64.31 90 ARG A CA 1
ATOM 719 C C . ARG A 1 90 ? -8.504 -7.967 14.040 1.00 64.31 90 ARG A C 1
ATOM 721 O O . ARG A 1 90 ? -7.692 -7.983 13.121 1.00 64.31 90 ARG A O 1
ATOM 728 N N . ALA A 1 91 ? -8.460 -8.843 15.043 1.00 64.50 91 ALA A N 1
ATOM 729 C CA . ALA A 1 91 ? -7.491 -9.936 15.110 1.00 64.50 91 ALA A CA 1
ATOM 730 C C . ALA A 1 91 ? -7.770 -11.012 14.049 1.00 64.50 91 ALA A C 1
ATOM 732 O O . ALA A 1 91 ? -6.834 -11.461 13.388 1.00 64.50 91 ALA A O 1
ATOM 733 N N . LEU A 1 92 ? -9.042 -11.351 13.813 1.00 59.00 92 LEU A N 1
ATOM 734 C CA . LEU A 1 92 ? -9.447 -12.274 12.751 1.00 59.00 92 LEU A CA 1
ATOM 735 C C . LEU A 1 92 ? -9.103 -11.708 11.362 1.00 59.00 92 LEU A C 1
ATOM 737 O O . LEU A 1 92 ? -8.500 -12.397 10.542 1.00 59.00 92 LEU A O 1
ATOM 741 N N . HIS A 1 93 ? -9.378 -10.418 11.135 1.00 56.44 93 HIS A N 1
ATOM 742 C CA . HIS A 1 93 ? -9.040 -9.713 9.891 1.00 56.44 93 HIS A CA 1
ATOM 743 C C .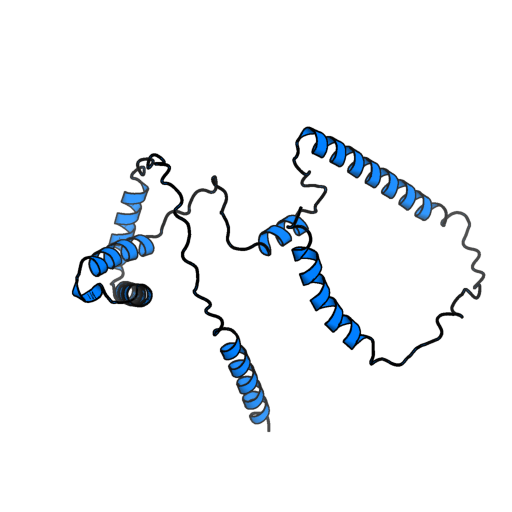 HIS A 1 93 ? -7.525 -9.538 9.685 1.00 56.44 93 HIS A C 1
ATOM 745 O O . HIS A 1 93 ? -7.074 -9.366 8.557 1.00 56.44 93 HIS A O 1
ATOM 751 N N . LYS A 1 94 ? -6.725 -9.562 10.757 1.00 59.75 94 LYS A N 1
ATOM 752 C CA . LYS A 1 94 ? -5.260 -9.444 10.687 1.00 59.75 94 LYS A CA 1
ATOM 753 C C . LYS A 1 94 ? -4.566 -10.796 10.491 1.00 59.75 94 LYS A C 1
ATOM 755 O O . LYS A 1 94 ? -3.445 -10.821 9.990 1.00 59.75 94 LYS A O 1
ATOM 760 N N . ALA A 1 95 ? -5.210 -11.898 10.878 1.00 57.50 95 ALA A N 1
ATOM 761 C CA . ALA A 1 95 ? -4.670 -13.252 10.750 1.00 57.50 95 ALA A CA 1
ATOM 762 C C . ALA A 1 95 ? -5.110 -13.971 9.457 1.00 57.50 95 ALA A C 1
ATOM 764 O O . ALA A 1 95 ? -4.399 -14.858 8.987 1.00 57.50 95 ALA A O 1
ATOM 765 N N . GLY A 1 96 ? -6.241 -13.584 8.856 1.00 47.59 96 GLY A N 1
ATOM 766 C CA . GLY A 1 96 ? -6.680 -14.061 7.541 1.00 47.59 96 GLY A CA 1
ATOM 767 C C . GLY A 1 96 ? -6.030 -13.261 6.410 1.00 47.59 96 GLY A C 1
ATOM 768 O O . GLY A 1 96 ? -6.252 -12.063 6.278 1.00 47.59 96 GLY A O 1
ATOM 769 N N . GLY A 1 97 ? -5.188 -13.913 5.612 1.00 47.12 97 GLY A N 1
ATOM 770 C CA . GLY A 1 97 ? -4.340 -13.279 4.609 1.00 47.12 97 GLY A CA 1
ATOM 771 C C . GLY A 1 97 ? -5.051 -12.451 3.535 1.00 47.12 97 GLY A C 1
ATOM 772 O O . GLY A 1 97 ? -6.191 -12.702 3.168 1.00 47.12 97 GLY A O 1
ATOM 773 N N . LYS A 1 98 ? -4.294 -11.486 2.997 1.00 54.81 98 LYS A N 1
ATOM 774 C CA . LYS A 1 98 ? -4.247 -11.038 1.592 1.00 54.81 98 LYS A CA 1
ATOM 775 C C . LYS A 1 98 ? -5.450 -11.439 0.715 1.00 54.81 98 LYS A C 1
ATOM 777 O O . LYS A 1 98 ? -5.273 -12.140 -0.274 1.00 54.81 98 LYS A O 1
ATOM 782 N N . ARG A 1 99 ? -6.662 -10.974 1.021 1.00 48.78 99 ARG A N 1
ATOM 783 C CA . ARG A 1 99 ? -7.811 -11.062 0.110 1.00 48.78 99 ARG A CA 1
ATOM 784 C C . ARG A 1 99 ? -8.665 -9.807 0.234 1.00 48.78 99 ARG A C 1
ATOM 786 O O . ARG A 1 99 ? -9.137 -9.477 1.311 1.00 48.78 99 ARG A O 1
ATOM 793 N N . GLY A 1 100 ? -8.808 -9.116 -0.897 1.00 47.69 100 GLY A N 1
ATOM 794 C CA . GLY A 1 100 ? -9.905 -8.196 -1.182 1.00 47.69 100 GLY A CA 1
ATOM 795 C C . GLY A 1 100 ? -10.070 -7.038 -0.207 1.00 47.69 100 GLY A C 1
ATOM 796 O O . GLY A 1 100 ? -11.011 -7.022 0.579 1.00 47.69 100 GLY A O 1
ATOM 797 N N . GLY A 1 101 ? -9.213 -6.019 -0.320 1.00 45.97 101 GLY A N 1
ATOM 798 C CA . GLY A 1 101 ? -9.604 -4.681 0.124 1.00 45.97 101 GLY A CA 1
ATOM 799 C C . GLY A 1 101 ? -10.972 -4.356 -0.479 1.00 45.97 101 GLY A C 1
ATOM 800 O O . GLY A 1 101 ? -11.151 -4.509 -1.687 1.00 45.97 101 GLY A O 1
ATOM 801 N N . GLY A 1 102 ? -11.930 -4.022 0.389 1.00 48.53 102 GLY A N 1
ATOM 802 C CA . GLY A 1 102 ? -13.348 -3.922 0.066 1.00 48.53 102 GLY A CA 1
ATOM 803 C C . GLY A 1 102 ? -13.612 -3.171 -1.234 1.00 48.53 102 GLY A C 1
ATOM 804 O O . GLY A 1 102 ? -12.982 -2.154 -1.520 1.00 48.53 102 GLY A O 1
ATOM 805 N N . VAL A 1 103 ? -14.579 -3.677 -1.993 1.00 56.81 103 VAL A N 1
ATOM 806 C CA . VAL A 1 103 ? -15.001 -3.211 -3.325 1.00 56.81 103 VAL A CA 1
ATOM 807 C C . VAL A 1 103 ? -15.356 -1.708 -3.363 1.00 56.81 103 VAL A C 1
ATOM 809 O O . VAL A 1 103 ? -15.406 -1.126 -4.440 1.00 56.81 103 VAL A O 1
ATOM 812 N N . ASN A 1 104 ? -15.473 -1.048 -2.203 1.00 57.75 104 ASN A N 1
ATOM 813 C CA . ASN A 1 104 ? -15.790 0.376 -2.057 1.00 57.75 104 ASN A CA 1
ATOM 814 C C . ASN A 1 104 ? -14.670 1.236 -1.430 1.00 57.75 104 ASN A C 1
ATOM 816 O O . ASN A 1 104 ? -14.888 2.405 -1.120 1.00 57.75 104 ASN A O 1
ATOM 820 N N . GLY A 1 105 ? -13.463 0.699 -1.223 1.00 60.97 105 GLY A N 1
ATOM 821 C CA . GLY A 1 105 ? -12.318 1.503 -0.791 1.00 60.97 105 GLY A CA 1
ATOM 822 C C . GLY A 1 105 ? -11.750 2.287 -1.971 1.00 60.97 105 GLY A C 1
ATOM 823 O O . GLY A 1 105 ? -11.229 1.677 -2.904 1.00 60.97 105 GLY A O 1
ATOM 824 N N . GLN A 1 106 ? -11.825 3.623 -1.941 1.00 68.25 106 GLN A N 1
ATOM 825 C CA . GLN A 1 106 ? -11.183 4.482 -2.943 1.00 68.25 106 GLN A CA 1
ATOM 826 C C . GLN A 1 106 ? -9.735 4.021 -3.172 1.00 68.25 106 GLN A C 1
ATOM 828 O O . GLN A 1 106 ? -8.893 4.076 -2.270 1.00 68.25 106 GLN A O 1
ATOM 833 N N . LYS A 1 107 ? -9.445 3.521 -4.381 1.00 74.69 107 LYS A N 1
ATOM 834 C CA . LYS A 1 107 ? -8.095 3.090 -4.752 1.00 74.69 107 LYS A CA 1
ATOM 835 C C . LYS A 1 107 ? -7.174 4.299 -4.627 1.00 74.69 107 LYS A C 1
ATOM 837 O O . LYS A 1 107 ? -7.458 5.360 -5.181 1.00 74.69 107 LYS A O 1
ATOM 842 N N . ARG A 1 108 ? -6.073 4.146 -3.886 1.00 79.88 108 ARG A N 1
ATOM 843 C CA . ARG A 1 108 ? -5.080 5.217 -3.751 1.00 79.88 108 ARG A CA 1
ATOM 844 C C . ARG A 1 108 ? -4.590 5.618 -5.139 1.00 79.88 108 ARG A C 1
ATOM 846 O O . ARG A 1 108 ? -4.231 4.762 -5.947 1.00 79.88 108 ARG A O 1
ATOM 853 N N . LYS A 1 109 ? -4.570 6.925 -5.381 1.00 82.19 109 LYS A N 1
ATOM 854 C CA . LYS A 1 109 ? -4.045 7.517 -6.607 1.00 82.19 109 LYS A CA 1
ATOM 855 C C . LYS A 1 109 ? -2.560 7.112 -6.779 1.00 82.19 109 LYS A C 1
ATOM 857 O O . LYS A 1 109 ? -1.803 7.214 -5.809 1.00 82.19 109 LYS A O 1
ATOM 862 N N . PRO A 1 110 ? -2.148 6.570 -7.941 1.00 85.88 110 PRO A N 1
ATOM 863 C CA . PRO A 1 110 ? -0.785 6.066 -8.153 1.00 85.88 110 PRO A CA 1
ATOM 864 C C . PRO A 1 110 ? 0.221 7.217 -8.163 1.00 85.88 110 PRO A C 1
ATOM 866 O O . PRO A 1 110 ? -0.049 8.212 -8.789 1.00 85.88 110 PRO A O 1
ATOM 869 N N . THR A 1 111 ? 1.392 7.117 -7.537 1.00 91.94 111 THR A N 1
ATOM 870 C CA . THR A 1 111 ? 2.355 8.240 -7.492 1.00 91.94 111 THR A CA 1
ATOM 871 C C . THR A 1 111 ? 3.027 8.521 -8.851 1.00 91.94 111 THR A C 1
ATOM 873 O O . THR A 1 111 ? 3.039 7.660 -9.729 1.00 91.94 111 THR A O 1
ATOM 876 N N . ALA A 1 112 ? 3.666 9.690 -9.013 1.00 92.62 112 ALA A N 1
ATOM 877 C CA . ALA A 1 112 ? 4.442 10.031 -10.220 1.00 92.62 112 ALA A CA 1
ATOM 878 C C . ALA A 1 112 ? 5.535 8.992 -10.547 1.00 92.62 112 ALA A C 1
ATOM 880 O O . ALA A 1 112 ? 5.751 8.642 -11.704 1.00 92.62 112 ALA A O 1
ATOM 881 N N . PHE A 1 113 ? 6.162 8.422 -9.515 1.00 94.81 113 PHE A N 1
ATOM 882 C CA . PHE A 1 113 ? 7.099 7.306 -9.652 1.00 94.81 113 PHE A CA 1
ATOM 883 C C . PHE A 1 113 ? 6.448 6.060 -10.273 1.00 94.81 113 PHE A C 1
ATOM 885 O O . PHE A 1 113 ? 7.033 5.422 -11.145 1.00 94.81 113 PHE A O 1
ATOM 892 N N . ASN A 1 114 ? 5.215 5.731 -9.875 1.00 93.69 114 ASN A N 1
ATOM 893 C CA . ASN A 1 114 ? 4.496 4.587 -10.437 1.00 93.69 114 ASN A CA 1
ATOM 894 C C . ASN A 1 114 ? 4.169 4.788 -11.923 1.00 93.69 114 ASN A C 1
ATOM 896 O O . ASN A 1 114 ? 4.168 3.812 -12.670 1.00 93.69 114 ASN A O 1
ATOM 900 N N . LEU A 1 115 ? 3.901 6.024 -12.358 1.00 91.19 115 LEU A N 1
ATOM 901 C CA . LEU A 1 115 ? 3.727 6.332 -13.781 1.00 91.19 115 LEU A CA 1
ATOM 902 C C . LEU A 1 115 ? 5.032 6.157 -14.554 1.00 91.19 115 LEU A C 1
ATOM 904 O O . LEU A 1 115 ? 5.045 5.444 -15.553 1.00 91.19 115 LEU A O 1
ATOM 908 N N . PHE A 1 116 ? 6.132 6.715 -14.044 1.00 95.31 116 PHE A N 1
ATOM 909 C CA . PHE A 1 116 ? 7.448 6.547 -14.658 1.00 95.31 116 PHE A CA 1
ATOM 910 C C . PHE A 1 116 ? 7.819 5.071 -14.828 1.00 95.31 116 PHE A C 1
ATOM 912 O O . PHE A 1 116 ? 8.273 4.660 -15.896 1.00 95.31 116 PHE A O 1
ATOM 919 N N . ILE A 1 117 ? 7.590 4.256 -13.792 1.00 96.00 117 ILE A N 1
ATOM 920 C CA . ILE A 1 117 ? 7.855 2.820 -13.873 1.00 96.00 117 ILE A CA 1
ATOM 921 C C . ILE A 1 117 ? 7.014 2.173 -14.965 1.00 96.00 117 ILE A C 1
ATOM 923 O O . ILE A 1 117 ? 7.559 1.412 -15.756 1.00 96.00 117 ILE A O 1
ATOM 927 N N . LYS A 1 118 ? 5.711 2.464 -15.030 1.00 94.12 118 LYS A N 1
ATOM 928 C CA . LYS A 1 118 ? 4.833 1.890 -16.058 1.00 94.12 118 LYS A CA 1
ATOM 929 C C . LYS A 1 118 ? 5.307 2.234 -17.468 1.00 94.12 118 LYS A C 1
ATOM 931 O O . LYS A 1 118 ? 5.399 1.333 -18.294 1.00 94.12 118 LYS A O 1
ATOM 936 N N . GLU A 1 119 ? 5.649 3.496 -17.719 1.00 94.75 119 GLU A N 1
ATOM 937 C CA . GLU A 1 119 ? 6.137 3.957 -19.024 1.00 94.75 119 GLU A CA 1
ATOM 938 C C . GLU A 1 119 ? 7.457 3.277 -19.398 1.00 94.75 119 GLU A C 1
ATOM 940 O O . GLU A 1 119 ? 7.569 2.657 -20.453 1.00 94.75 119 GLU A O 1
ATOM 945 N N . LYS A 1 120 ? 8.452 3.302 -18.503 1.00 96.12 120 LYS A N 1
ATOM 946 C CA . LYS A 1 120 ? 9.768 2.717 -18.791 1.00 96.12 120 LYS A CA 1
ATOM 947 C C . LYS A 1 120 ? 9.761 1.203 -18.870 1.00 96.12 120 LYS A C 1
ATOM 949 O O . LYS A 1 120 ? 10.540 0.631 -19.626 1.00 96.12 120 LYS A O 1
ATOM 954 N N . LEU A 1 121 ? 8.896 0.544 -18.114 1.00 95.81 121 LEU A N 1
ATOM 955 C CA . LEU A 1 121 ? 8.776 -0.902 -18.173 1.00 95.81 121 LEU A CA 1
ATOM 956 C C . LEU A 1 121 ? 8.034 -1.343 -19.445 1.00 95.81 121 LEU A C 1
ATOM 958 O O . LEU A 1 121 ? 8.422 -2.344 -20.040 1.00 95.81 121 LEU A O 1
ATOM 962 N N . ALA A 1 122 ? 7.058 -0.560 -19.923 1.00 95.88 122 ALA A N 1
ATOM 963 C CA . ALA A 1 122 ? 6.458 -0.750 -21.244 1.00 95.88 122 ALA A CA 1
ATOM 964 C C . ALA A 1 122 ? 7.484 -0.544 -22.374 1.00 95.88 122 ALA A C 1
ATOM 966 O O . ALA A 1 122 ? 7.581 -1.387 -23.261 1.00 95.88 122 ALA A O 1
ATOM 967 N N . GLU A 1 123 ? 8.317 0.503 -22.299 1.00 95.31 123 GLU A N 1
ATOM 968 C CA . GLU A 1 123 ? 9.413 0.730 -23.257 1.00 95.31 123 GLU A CA 1
ATOM 969 C C . GLU A 1 123 ? 10.426 -0.425 -23.287 1.00 95.31 123 GLU A C 1
ATOM 971 O O . GLU A 1 123 ? 10.944 -0.762 -24.349 1.00 95.31 123 GLU A O 1
ATOM 976 N N . LEU A 1 124 ? 10.747 -1.020 -22.131 1.00 95.56 124 LEU A N 1
ATOM 977 C CA . LEU A 1 124 ? 11.647 -2.175 -22.068 1.00 95.56 124 LEU A CA 1
ATOM 978 C C . LEU A 1 124 ? 10.983 -3.439 -22.614 1.00 95.56 124 LEU A C 1
ATOM 980 O O . LEU A 1 124 ? 11.635 -4.196 -23.317 1.00 95.56 124 LEU A O 1
ATOM 984 N N . ASN A 1 125 ? 9.700 -3.659 -22.331 1.00 94.06 125 ASN A N 1
ATOM 985 C CA . ASN A 1 125 ? 8.979 -4.828 -22.837 1.00 94.06 125 ASN A CA 1
ATOM 986 C C . ASN A 1 125 ? 8.727 -4.775 -24.350 1.00 94.06 125 ASN A C 1
ATOM 988 O O . ASN A 1 125 ? 8.588 -5.826 -24.961 1.00 94.06 125 ASN A O 1
ATOM 992 N N . ALA A 1 126 ? 8.690 -3.582 -24.949 1.00 95.75 126 ALA A N 1
ATOM 993 C CA . ALA A 1 126 ? 8.573 -3.413 -26.396 1.00 95.75 126 ALA A CA 1
ATOM 994 C C . ALA A 1 126 ? 9.875 -3.723 -27.159 1.00 95.75 126 ALA A C 1
ATOM 996 O O . ALA A 1 126 ? 9.855 -3.837 -28.379 1.00 95.75 126 ALA A O 1
ATOM 997 N N . LYS A 1 127 ? 11.015 -3.830 -26.465 1.00 95.56 127 LYS A N 1
ATOM 998 C CA . LYS A 1 127 ? 12.310 -4.150 -27.075 1.00 95.56 127 LYS A CA 1
ATOM 999 C C . LYS A 1 127 ? 12.566 -5.648 -26.982 1.00 95.56 127 LYS A C 1
ATOM 1001 O O . LYS A 1 127 ? 12.675 -6.180 -25.877 1.00 95.56 127 LYS A O 1
ATOM 1006 N N . ASP A 1 128 ? 12.759 -6.300 -28.127 1.00 94.81 128 ASP A N 1
ATOM 1007 C CA . ASP A 1 128 ? 12.997 -7.749 -28.192 1.00 94.81 128 ASP A CA 1
ATOM 1008 C C . ASP A 1 128 ? 14.217 -8.191 -27.374 1.00 94.81 128 ASP A C 1
ATOM 1010 O O . ASP A 1 128 ? 14.195 -9.247 -26.747 1.00 94.81 128 ASP A O 1
ATOM 1014 N N . SER A 1 129 ? 15.237 -7.334 -27.263 1.00 94.69 129 SER A N 1
ATOM 1015 C CA . SER A 1 129 ? 16.443 -7.602 -26.468 1.00 94.69 129 SER A CA 1
ATOM 1016 C C . SER A 1 129 ? 16.193 -7.787 -24.970 1.00 94.69 129 SER A C 1
ATOM 1018 O O . SER A 1 129 ? 17.045 -8.328 -24.270 1.00 94.69 129 SER A O 1
ATOM 1020 N N . TYR A 1 130 ? 15.046 -7.336 -24.461 1.00 92.69 130 TYR A N 1
ATOM 1021 C CA . TYR A 1 130 ? 14.674 -7.491 -23.060 1.00 92.69 130 TYR A CA 1
ATOM 1022 C C . TYR A 1 130 ? 13.527 -8.483 -22.874 1.00 92.69 130 TYR A C 1
ATOM 1024 O O . TYR A 1 130 ? 13.047 -8.620 -21.753 1.00 92.69 130 TYR A O 1
ATOM 1032 N N . LYS A 1 131 ? 13.052 -9.180 -23.912 1.00 93.88 131 LYS A N 1
ATOM 1033 C CA . LYS A 1 131 ? 11.883 -10.064 -23.794 1.00 93.88 131 LYS A CA 1
ATOM 1034 C C . LYS A 1 131 ? 12.104 -11.186 -22.774 1.00 93.88 131 LYS A C 1
ATOM 1036 O O . LYS A 1 131 ? 11.255 -11.363 -21.902 1.00 93.88 131 LYS A O 1
ATOM 1041 N N . ASP A 1 132 ? 13.285 -11.798 -22.796 1.00 96.19 132 ASP A N 1
ATOM 1042 C CA . ASP A 1 132 ? 13.655 -12.921 -21.920 1.00 96.19 132 ASP A CA 1
ATOM 1043 C C . ASP A 1 132 ? 14.139 -12.493 -20.525 1.00 96.19 132 ASP A C 1
ATOM 1045 O O . ASP A 1 132 ? 14.347 -13.325 -19.644 1.00 96.19 132 ASP A O 1
ATOM 1049 N N . VAL A 1 133 ? 14.298 -11.187 -20.280 1.00 95.31 133 VAL A N 1
ATOM 1050 C CA . VAL A 1 133 ? 14.771 -10.686 -18.983 1.00 95.31 133 VAL A CA 1
ATOM 1051 C C . VAL A 1 133 ? 13.644 -10.771 -17.938 1.00 95.31 133 VAL A C 1
ATOM 1053 O O . VAL A 1 133 ? 12.548 -10.238 -18.176 1.00 95.31 133 VAL A O 1
ATOM 1056 N N . PRO A 1 134 ? 13.889 -11.354 -16.747 1.00 97.19 134 PRO A N 1
ATOM 1057 C CA . PRO A 1 134 ? 12.898 -11.434 -15.680 1.00 97.19 134 PRO A CA 1
ATOM 1058 C C . PRO A 1 134 ? 12.347 -10.061 -15.276 1.00 97.19 134 PRO A C 1
ATOM 1060 O O . PRO A 1 134 ? 13.076 -9.074 -15.154 1.00 97.19 134 PRO A O 1
ATOM 1063 N N . TYR A 1 135 ? 11.048 -9.997 -14.963 1.00 94.75 135 TYR A N 1
ATOM 1064 C CA . TYR A 1 135 ? 10.382 -8.748 -14.562 1.00 94.75 135 TYR A CA 1
ATOM 1065 C C . TYR A 1 135 ? 11.095 -8.031 -13.402 1.00 94.75 135 TYR A C 1
ATOM 1067 O O . TYR A 1 135 ? 11.225 -6.806 -13.412 1.00 94.75 135 TYR A O 1
ATOM 1075 N N . LYS A 1 136 ? 11.581 -8.788 -12.406 1.00 95.88 136 LYS A N 1
ATOM 1076 C CA . LYS A 1 136 ? 12.292 -8.237 -11.240 1.00 95.88 136 LYS A CA 1
ATOM 1077 C C . LYS A 1 136 ? 13.547 -7.458 -11.646 1.00 95.88 136 LYS A C 1
ATOM 1079 O O . LYS A 1 136 ? 13.824 -6.410 -11.066 1.00 95.88 136 LYS A O 1
ATOM 1084 N N . GLU A 1 137 ? 14.270 -7.935 -12.654 1.00 96.81 137 GLU A N 1
ATOM 1085 C CA . GLU A 1 137 ? 15.488 -7.290 -13.144 1.00 96.81 137 GLU A CA 1
ATOM 1086 C C . GLU A 1 137 ? 15.157 -6.027 -13.934 1.00 96.81 137 GLU A C 1
ATOM 1088 O O . GLU A 1 137 ? 15.699 -4.964 -13.633 1.00 96.81 137 GLU A O 1
ATOM 1093 N N . LYS A 1 138 ? 14.175 -6.095 -14.845 1.00 96.94 138 LYS A N 1
ATOM 1094 C CA . LYS A 1 138 ? 13.666 -4.911 -15.562 1.00 96.94 138 LYS A CA 1
ATOM 1095 C C . LYS A 1 138 ? 13.237 -3.818 -14.590 1.00 96.94 138 LYS A C 1
ATOM 1097 O O . LYS A 1 138 ? 13.601 -2.656 -14.756 1.00 96.94 138 LYS A O 1
ATOM 1102 N N . PHE A 1 139 ? 12.494 -4.193 -13.552 1.00 97.12 139 PHE A N 1
ATOM 1103 C CA . PHE A 1 139 ? 12.055 -3.269 -12.516 1.00 97.12 139 PHE A CA 1
ATOM 1104 C C . PHE A 1 139 ? 13.248 -2.627 -11.797 1.00 97.12 139 PHE A C 1
ATOM 1106 O O . PHE A 1 139 ? 13.300 -1.404 -11.695 1.00 97.12 139 PHE A O 1
ATOM 1113 N N . SER A 1 140 ? 14.237 -3.422 -11.371 1.00 97.69 140 SER A N 1
ATOM 1114 C CA . SER A 1 140 ? 15.469 -2.916 -10.745 1.00 97.69 140 SER A CA 1
ATOM 1115 C C . SER A 1 140 ? 16.197 -1.899 -11.637 1.00 97.69 140 SER A C 1
ATOM 1117 O O . SER A 1 140 ? 16.550 -0.810 -11.180 1.00 97.69 140 SER A O 1
ATOM 1119 N N . MET A 1 141 ? 16.327 -2.187 -12.938 1.00 96.69 141 MET A N 1
ATOM 1120 C CA . MET A 1 141 ? 16.938 -1.270 -13.909 1.00 96.69 141 MET A CA 1
ATOM 1121 C C . MET A 1 141 ? 16.174 0.052 -14.027 1.00 96.69 141 MET A C 1
ATOM 1123 O O . MET A 1 141 ? 16.780 1.120 -14.125 1.00 96.69 141 MET A O 1
ATOM 1127 N N . VAL A 1 142 ? 14.840 0.007 -14.021 1.00 97.56 142 VAL A N 1
ATOM 1128 C CA . VAL A 1 142 ? 14.006 1.214 -14.087 1.00 97.56 142 VAL A CA 1
ATOM 1129 C C . VAL A 1 142 ? 14.117 2.036 -12.801 1.00 97.56 142 VAL A C 1
ATOM 1131 O O . VAL A 1 142 ? 14.218 3.260 -12.873 1.00 97.56 142 VAL A O 1
ATOM 1134 N N . VAL A 1 143 ? 14.170 1.393 -11.631 1.00 97.44 143 VAL A N 1
ATOM 1135 C CA . VAL A 1 143 ? 14.372 2.086 -10.347 1.00 97.44 143 VAL A CA 1
ATOM 1136 C C . VAL A 1 143 ? 15.737 2.773 -10.300 1.00 97.44 143 VAL A C 1
ATOM 1138 O O . VAL A 1 143 ? 15.816 3.938 -9.909 1.00 97.44 143 VAL A O 1
ATOM 1141 N N . ALA A 1 144 ? 16.796 2.105 -10.764 1.00 97.50 144 ALA A N 1
ATOM 1142 C CA . ALA A 1 144 ? 18.121 2.712 -10.877 1.00 97.50 144 ALA A CA 1
ATOM 1143 C C . ALA A 1 144 ? 18.104 3.938 -11.809 1.00 97.50 144 ALA A C 1
ATOM 1145 O O . ALA A 1 144 ? 18.632 4.994 -11.458 1.00 97.50 144 ALA A O 1
ATOM 1146 N N . LYS A 1 145 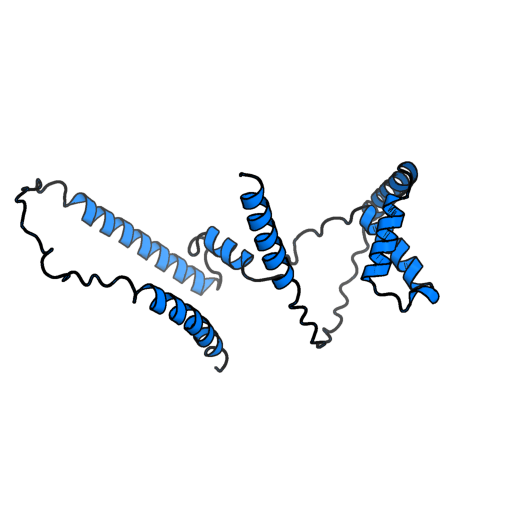? 17.415 3.841 -12.957 1.00 96.69 145 LYS A N 1
ATOM 1147 C CA . LYS A 1 145 ? 17.225 4.976 -13.875 1.00 96.69 145 LYS A CA 1
ATOM 1148 C C . LYS A 1 145 ? 16.474 6.136 -13.226 1.00 96.69 145 LYS A C 1
ATOM 1150 O O . LYS A 1 145 ? 16.842 7.277 -13.470 1.00 96.69 145 LYS A O 1
ATOM 1155 N N . TRP A 1 146 ? 15.461 5.875 -12.398 1.00 96.50 146 TRP A N 1
ATOM 1156 C CA . TRP A 1 146 ? 14.754 6.932 -11.666 1.00 96.50 146 TRP A CA 1
ATOM 1157 C C . TRP A 1 146 ? 15.671 7.673 -10.689 1.00 96.50 146 TRP A C 1
ATOM 1159 O O . TRP A 1 146 ? 15.626 8.900 -10.613 1.00 96.50 146 TRP A O 1
ATOM 1169 N N . GLY A 1 147 ? 16.524 6.940 -9.966 1.00 95.94 147 GLY A N 1
ATOM 1170 C CA . GLY A 1 147 ? 17.510 7.527 -9.056 1.00 95.94 147 GLY A CA 1
ATOM 1171 C C . GLY A 1 147 ? 18.539 8.408 -9.771 1.00 95.94 147 GLY A C 1
ATOM 1172 O O . GLY A 1 147 ? 18.928 9.438 -9.232 1.00 95.94 147 GLY A O 1
ATOM 1173 N N . ALA A 1 148 ? 18.915 8.040 -10.999 1.00 96.94 148 ALA A N 1
ATOM 1174 C CA . ALA A 1 148 ? 19.869 8.780 -11.825 1.00 96.94 148 ALA A CA 1
ATOM 1175 C C . ALA A 1 148 ? 19.276 10.007 -12.550 1.00 96.94 148 ALA A C 1
ATOM 1177 O O . ALA A 1 148 ? 20.020 10.779 -13.154 1.00 96.94 148 ALA A O 1
ATOM 1178 N N . LEU A 1 149 ? 17.951 10.198 -12.540 1.00 95.06 149 LEU A N 1
ATOM 1179 C CA . LEU A 1 149 ? 17.337 11.393 -13.122 1.00 95.06 149 LEU A CA 1
ATOM 1180 C C . LEU A 1 149 ? 17.609 12.624 -12.250 1.00 95.06 149 LEU A C 1
ATOM 1182 O O . LEU A 1 149 ? 17.507 12.558 -11.023 1.00 95.06 149 LEU A O 1
ATOM 1186 N N . SER A 1 150 ? 17.868 13.761 -12.902 1.00 96.25 150 SER A N 1
ATOM 1187 C CA . SER A 1 150 ? 17.894 15.065 -12.239 1.00 96.25 150 SER A CA 1
ATOM 1188 C C . SER A 1 150 ? 16.518 15.420 -11.678 1.00 96.25 150 SER A C 1
ATOM 1190 O O . SER A 1 150 ? 15.480 14.972 -12.184 1.00 96.25 150 SER A O 1
ATOM 1192 N N . ASP A 1 151 ? 16.502 16.242 -10.634 1.00 94.75 151 ASP A N 1
ATOM 1193 C CA . ASP A 1 151 ? 15.262 16.593 -9.946 1.00 94.75 151 ASP A CA 1
ATOM 1194 C C . ASP A 1 151 ? 14.305 17.394 -10.842 1.00 94.75 151 ASP A C 1
ATOM 1196 O O . ASP A 1 151 ? 13.099 17.154 -10.789 1.00 94.75 151 ASP A O 1
ATOM 1200 N N . ASP A 1 152 ? 14.819 18.190 -11.786 1.00 93.88 152 ASP A N 1
ATOM 1201 C CA . ASP A 1 152 ? 14.008 18.876 -12.807 1.00 93.88 152 ASP A CA 1
ATOM 1202 C C . ASP A 1 152 ? 13.191 17.893 -13.656 1.00 93.88 152 ASP A C 1
ATOM 1204 O O . ASP A 1 152 ? 12.007 18.098 -13.931 1.00 93.88 152 ASP A O 1
ATOM 1208 N N . LYS A 1 153 ? 13.794 16.762 -14.048 1.00 92.31 153 LYS A N 1
ATOM 1209 C CA . LYS A 1 153 ? 13.092 15.730 -14.825 1.00 92.31 153 LYS A CA 1
ATOM 1210 C C . LYS A 1 153 ? 12.056 15.013 -13.972 1.00 92.31 153 LYS A C 1
ATOM 1212 O O . LYS A 1 153 ? 10.973 14.712 -14.467 1.00 92.31 153 LYS A O 1
ATOM 1217 N N . LYS A 1 154 ? 12.346 14.766 -12.691 1.00 93.06 154 LYS A N 1
ATOM 1218 C CA . LYS A 1 154 ? 11.359 14.197 -11.758 1.00 93.06 154 LYS A CA 1
ATOM 1219 C C . LYS A 1 154 ? 10.166 15.140 -11.585 1.00 93.06 154 LYS A C 1
ATOM 1221 O O . LYS A 1 154 ? 9.030 14.669 -11.601 1.00 93.06 154 LYS A O 1
ATOM 1226 N N . GLN A 1 155 ? 10.398 16.453 -11.517 1.00 93.12 155 GLN A N 1
ATOM 1227 C CA . GLN A 1 155 ? 9.331 17.456 -11.457 1.00 93.12 155 GLN A CA 1
ATOM 1228 C C . GLN A 1 155 ? 8.440 17.430 -12.709 1.00 93.12 155 GLN A C 1
ATOM 1230 O O . GLN A 1 155 ? 7.215 17.448 -12.582 1.00 93.12 155 GLN A O 1
ATOM 1235 N N . GLN A 1 156 ? 9.008 17.256 -13.905 1.00 92.31 156 GLN A N 1
ATOM 1236 C CA . GLN A 1 156 ? 8.212 17.080 -15.131 1.00 92.31 156 GLN A CA 1
ATOM 1237 C C . GLN A 1 156 ? 7.284 15.852 -15.073 1.00 92.31 156 GLN A C 1
ATOM 1239 O O . GLN A 1 156 ? 6.172 15.882 -15.598 1.00 92.31 156 GLN A O 1
ATOM 1244 N N . TYR A 1 157 ? 7.689 14.765 -14.409 1.00 91.25 157 TYR A N 1
ATOM 1245 C CA . TYR A 1 157 ? 6.792 13.622 -14.189 1.00 91.25 157 TYR A CA 1
ATOM 1246 C C . TYR A 1 157 ? 5.703 13.925 -13.155 1.00 91.25 157 TYR A C 1
ATOM 1248 O O . TYR A 1 157 ? 4.584 13.428 -13.286 1.00 91.25 157 TYR A O 1
ATOM 1256 N N . THR A 1 158 ? 5.981 14.761 -12.151 1.00 90.69 158 THR A N 1
ATOM 1257 C CA . THR A 1 158 ? 4.951 15.187 -11.188 1.00 90.69 158 THR A CA 1
ATOM 1258 C C . THR A 1 158 ? 3.893 16.091 -11.818 1.00 90.69 158 THR A C 1
ATOM 1260 O O . THR A 1 158 ? 2.712 15.938 -11.507 1.00 90.69 158 THR A O 1
ATOM 1263 N N . THR A 1 159 ? 4.269 16.962 -12.758 1.00 89.88 159 THR A N 1
ATOM 1264 C CA . THR A 1 159 ? 3.310 17.811 -13.482 1.00 89.88 159 THR A CA 1
ATOM 1265 C C . THR A 1 159 ? 2.465 16.991 -14.458 1.00 89.88 159 THR A C 1
ATOM 1267 O O . THR A 1 159 ? 1.241 17.125 -14.467 1.00 89.88 159 THR A O 1
ATOM 1270 N N . LYS A 1 160 ? 3.075 16.050 -15.196 1.00 86.19 160 LYS A N 1
ATOM 1271 C CA . LYS A 1 160 ? 2.339 15.072 -16.023 1.00 86.19 160 LYS A CA 1
ATOM 1272 C C . LYS A 1 160 ? 1.357 14.236 -15.199 1.00 86.19 160 LYS A C 1
ATOM 1274 O O . LYS A 1 160 ? 0.235 13.987 -15.636 1.00 86.19 160 LYS A O 1
ATOM 1279 N N . TYR A 1 161 ? 1.758 13.832 -13.995 1.00 85.88 161 TYR A N 1
ATOM 1280 C CA . TYR A 1 161 ? 0.891 13.104 -13.073 1.00 85.88 161 TYR A CA 1
ATOM 1281 C C . TYR A 1 161 ? -0.315 13.937 -12.623 1.00 85.88 161 TYR A C 1
ATOM 1283 O O . TYR A 1 161 ? -1.440 13.438 -12.633 1.00 85.88 161 TYR A O 1
ATOM 1291 N N . ALA A 1 162 ? -0.100 15.205 -12.265 1.00 83.44 162 ALA A N 1
ATOM 1292 C CA . ALA A 1 162 ? -1.183 16.108 -11.890 1.00 83.44 162 ALA A CA 1
ATOM 1293 C C . ALA A 1 162 ? -2.212 16.268 -13.026 1.00 83.44 162 ALA A C 1
ATOM 1295 O O . ALA A 1 162 ? -3.414 16.243 -12.767 1.00 83.44 162 ALA A O 1
ATOM 1296 N N . ALA A 1 163 ? -1.756 16.327 -14.282 1.00 83.25 163 ALA A N 1
ATOM 1297 C CA . ALA A 1 163 ? -2.636 16.373 -15.450 1.00 83.25 163 ALA A CA 1
ATOM 1298 C C . ALA A 1 163 ? -3.449 15.074 -15.639 1.00 83.25 163 ALA A C 1
ATOM 1300 O O . ALA A 1 163 ? -4.661 15.130 -15.839 1.00 83.25 163 ALA A O 1
ATOM 1301 N N . GLN A 1 164 ? -2.823 13.897 -15.507 1.00 78.50 164 GLN A N 1
ATOM 1302 C CA . GLN A 1 164 ? -3.529 12.607 -15.612 1.00 78.50 164 GLN A CA 1
ATOM 1303 C C . GLN A 1 164 ? -4.521 12.359 -14.468 1.00 78.50 164 GLN A C 1
ATOM 1305 O O . GLN A 1 164 ? -5.490 11.628 -14.640 1.00 78.50 164 GLN A O 1
ATOM 1310 N N . LEU A 1 165 ? -4.290 12.956 -13.298 1.00 75.19 165 LEU A N 1
ATOM 1311 C CA . LEU A 1 165 ? -5.225 12.921 -12.175 1.00 75.19 165 LEU A CA 1
ATOM 1312 C C . LEU A 1 165 ? -6.457 13.799 -12.367 1.00 75.19 165 LEU A C 1
ATOM 1314 O O . LEU A 1 165 ? -7.502 13.496 -11.790 1.00 75.19 165 LEU A O 1
ATOM 1318 N N . ALA A 1 166 ? -6.296 14.914 -13.079 1.00 74.31 166 ALA A N 1
ATOM 1319 C CA . ALA A 1 166 ? -7.374 15.844 -13.380 1.00 74.31 166 ALA A CA 1
ATOM 1320 C C . ALA A 1 166 ? -8.256 15.332 -14.525 1.00 74.31 166 ALA A C 1
ATOM 1322 O O . ALA A 1 166 ? -9.449 15.622 -14.547 1.00 74.31 166 ALA A O 1
ATOM 1323 N N . ALA A 1 167 ? -7.695 14.532 -15.439 1.00 69.25 167 ALA A N 1
ATOM 1324 C CA . ALA A 1 167 ? -8.475 13.832 -16.446 1.00 69.25 167 ALA A CA 1
ATOM 1325 C C . ALA A 1 167 ? -9.370 12.780 -15.755 1.00 69.25 167 ALA A C 1
ATOM 1327 O O . ALA A 1 167 ? -8.841 11.854 -15.128 1.00 69.25 167 ALA A O 1
ATOM 1328 N N . PRO A 1 168 ? -10.712 12.892 -15.828 1.00 57.50 168 PRO A N 1
ATOM 1329 C CA . PRO A 1 168 ? -11.594 11.851 -15.323 1.00 57.50 168 PRO A CA 1
ATOM 1330 C C . PRO A 1 168 ? -11.252 10.576 -16.083 1.00 57.50 168 PRO A C 1
ATOM 1332 O O . PRO A 1 168 ? -11.367 10.512 -17.305 1.00 57.50 168 PRO A O 1
ATOM 1335 N N . THR A 1 169 ? -10.756 9.575 -15.360 1.00 55.19 169 THR A N 1
ATOM 1336 C CA . THR A 1 169 ? -10.490 8.262 -15.940 1.00 55.19 169 THR A CA 1
ATOM 1337 C C . THR A 1 169 ? -11.836 7.771 -16.467 1.00 55.19 169 THR A C 1
ATOM 1339 O O . THR A 1 169 ? -12.746 7.619 -15.646 1.00 55.19 169 THR A O 1
ATOM 1342 N N . PRO A 1 170 ? -12.021 7.591 -17.792 1.00 53.41 170 PRO A N 1
ATOM 1343 C CA . PRO A 1 170 ? -13.273 7.073 -18.315 1.00 53.41 170 PRO A CA 1
ATOM 1344 C C . PRO A 1 170 ? -13.501 5.754 -17.596 1.00 53.41 170 PRO A C 1
ATOM 1346 O O . PRO A 1 170 ? -12.607 4.904 -17.549 1.00 53.41 170 PRO A O 1
ATOM 1349 N N . VAL A 1 171 ? -14.639 5.669 -16.911 1.00 49.53 171 VAL A N 1
ATOM 1350 C CA . VAL A 1 171 ? -15.043 4.519 -16.116 1.00 49.53 171 VAL A CA 1
ATOM 1351 C C . VAL A 1 171 ? -14.945 3.327 -17.052 1.00 49.53 171 VAL A C 1
ATOM 1353 O O . VAL A 1 171 ? -15.762 3.192 -17.955 1.00 49.53 171 VAL A O 1
ATOM 1356 N N . ALA A 1 172 ? -13.877 2.540 -16.906 1.00 50.53 172 ALA A N 1
ATOM 1357 C CA . ALA A 1 172 ? -13.674 1.336 -17.682 1.00 50.53 172 ALA A CA 1
ATOM 1358 C C . ALA A 1 172 ? -14.842 0.422 -17.330 1.00 50.53 172 ALA A C 1
ATOM 1360 O O . ALA A 1 172 ? -14.886 -0.165 -16.246 1.00 50.53 172 ALA A O 1
ATOM 1361 N N . GLU A 1 173 ? -15.829 0.439 -18.220 1.00 47.84 173 GLU A N 1
ATOM 1362 C CA . GLU A 1 173 ? -17.012 -0.391 -18.227 1.00 47.84 173 GLU A CA 1
ATOM 1363 C C . GLU A 1 173 ? -16.561 -1.811 -17.901 1.00 47.84 173 GLU A C 1
ATOM 1365 O O . GLU A 1 173 ? -15.692 -2.376 -18.575 1.00 47.84 173 GLU A O 1
ATOM 1370 N N . LYS A 1 174 ? -17.050 -2.326 -16.769 1.00 41.62 174 LYS A N 1
ATOM 1371 C CA . LYS A 1 174 ? -16.749 -3.669 -16.285 1.00 41.62 174 LYS A CA 1
ATOM 1372 C C . LYS A 1 174 ? -17.159 -4.655 -17.376 1.00 41.62 174 LYS A C 1
ATOM 1374 O O . LYS A 1 174 ? -18.315 -5.040 -17.460 1.00 41.62 174 LYS A O 1
ATOM 1379 N N . ARG A 1 175 ? -16.211 -5.062 -18.214 1.00 41.47 175 ARG A N 1
ATOM 1380 C CA . ARG A 1 175 ? -16.338 -6.297 -18.974 1.00 41.47 175 ARG A CA 1
ATOM 1381 C C . ARG A 1 175 ? -16.041 -7.417 -17.994 1.00 41.47 175 ARG A C 1
ATOM 1383 O O . ARG A 1 175 ? -14.898 -7.574 -17.563 1.00 41.47 175 ARG A O 1
ATOM 1390 N N . ASP A 1 176 ? -17.091 -8.130 -17.608 1.00 43.03 176 ASP A N 1
ATOM 1391 C CA . ASP A 1 176 ? -17.023 -9.395 -16.889 1.00 43.03 176 ASP A CA 1
ATOM 1392 C C . ASP A 1 176 ? -16.269 -10.408 -17.761 1.00 43.03 176 ASP A C 1
ATOM 1394 O O . ASP A 1 176 ? -16.840 -11.115 -18.586 1.00 43.03 176 ASP A O 1
ATOM 1398 N N . ALA A 1 177 ? -14.942 -10.412 -17.642 1.00 46.41 177 ALA A N 1
ATOM 1399 C CA . ALA A 1 177 ? -14.100 -11.426 -18.252 1.00 46.41 177 ALA A CA 1
ATOM 1400 C C . ALA A 1 177 ? -14.083 -12.666 -17.338 1.00 46.41 177 ALA A C 1
ATOM 1402 O O . ALA A 1 177 ? -13.882 -12.521 -16.126 1.00 46.41 177 ALA A O 1
ATOM 1403 N N . PRO A 1 178 ? -14.286 -13.876 -17.888 1.00 48.81 178 PRO A N 1
ATOM 1404 C CA . PRO A 1 178 ? -14.339 -15.102 -17.111 1.00 48.81 178 PRO A CA 1
ATOM 1405 C C . PRO A 1 178 ? -12.994 -15.382 -16.437 1.00 48.81 178 PRO A C 1
ATOM 1407 O O . PRO A 1 178 ? -11.928 -15.355 -17.052 1.00 48.81 178 PRO A O 1
ATOM 1410 N N . SER A 1 179 ? -13.091 -15.656 -15.140 1.00 47.97 179 SER A N 1
ATOM 1411 C CA . SER A 1 179 ? -12.041 -16.179 -14.275 1.00 47.97 179 SER A CA 1
ATOM 1412 C C . SER A 1 179 ? -11.493 -17.495 -14.839 1.00 47.97 179 SER A C 1
ATOM 1414 O O . SER A 1 179 ? -12.076 -18.550 -14.607 1.00 47.97 179 SER A O 1
ATOM 1416 N N . SER A 1 180 ? -10.365 -17.428 -15.548 1.00 45.00 180 SER A N 1
ATOM 1417 C CA . SER A 1 180 ? -9.529 -18.592 -15.854 1.00 45.00 180 SER A CA 1
ATOM 1418 C C . SER A 1 180 ? -8.765 -18.993 -14.598 1.00 45.00 180 SER A C 1
ATOM 1420 O O . SER A 1 180 ? -8.010 -18.191 -14.043 1.00 45.00 180 SER A O 1
ATOM 1422 N N . SER A 1 181 ? -9.021 -20.217 -14.147 1.00 45.41 181 SER A N 1
ATOM 1423 C CA . SER A 1 181 ? -8.324 -20.891 -13.062 1.00 45.41 181 SER A CA 1
ATOM 1424 C C . SER A 1 181 ? -6.933 -21.375 -13.487 1.00 45.41 181 SER A C 1
ATOM 1426 O O . SER A 1 181 ? -6.614 -21.412 -14.673 1.00 45.41 181 SER A O 1
ATOM 1428 N N . ASP A 1 182 ? -6.173 -21.749 -12.456 1.00 45.88 182 ASP A N 1
ATOM 1429 C CA . ASP A 1 182 ? -5.058 -22.699 -12.443 1.00 45.88 182 ASP A CA 1
ATOM 1430 C C . ASP A 1 182 ? -3.741 -22.281 -13.106 1.00 45.88 182 ASP A C 1
ATOM 1432 O O . ASP A 1 182 ? -3.486 -22.563 -14.267 1.00 45.88 182 ASP A O 1
ATOM 1436 N N . ASP A 1 183 ? -2.847 -21.714 -12.288 1.00 40.34 183 ASP A N 1
ATOM 1437 C CA . ASP A 1 183 ? -1.461 -22.185 -12.283 1.00 40.34 183 ASP A CA 1
ATOM 1438 C C . ASP A 1 183 ? -0.909 -22.157 -10.851 1.00 40.34 183 ASP A C 1
ATOM 1440 O O . ASP A 1 183 ? -0.741 -21.116 -10.201 1.00 40.34 183 ASP A O 1
ATOM 1444 N N . ASP A 1 184 ? -0.759 -23.383 -10.366 1.00 47.09 184 ASP A N 1
ATOM 1445 C CA . ASP A 1 184 ? -0.166 -23.836 -9.121 1.00 47.09 184 ASP A CA 1
ATOM 1446 C C . ASP A 1 184 ? 1.370 -23.654 -9.161 1.00 47.09 184 ASP A C 1
ATOM 1448 O O . ASP A 1 184 ? 1.953 -23.356 -10.199 1.00 47.09 184 ASP A O 1
ATOM 1452 N N . GLU A 1 185 ? 2.027 -23.877 -8.022 1.00 46.38 185 GLU A N 1
ATOM 1453 C CA . GLU A 1 185 ? 3.480 -24.082 -7.888 1.00 46.38 185 GLU A CA 1
ATOM 1454 C C . GLU A 1 185 ? 4.415 -22.856 -8.043 1.00 46.38 185 GLU A C 1
ATOM 1456 O O . GLU A 1 185 ? 5.145 -22.664 -9.014 1.00 46.38 185 GLU A O 1
ATOM 1461 N N . SER A 1 186 ? 4.567 -22.091 -6.954 1.00 40.41 186 SER A N 1
ATOM 1462 C CA . SER A 1 186 ? 5.910 -21.616 -6.580 1.00 40.41 186 SER A CA 1
ATOM 1463 C C . SER A 1 186 ? 6.051 -21.508 -5.063 1.00 40.41 186 SER A C 1
ATOM 1465 O O . SER A 1 186 ? 5.882 -20.454 -4.439 1.00 40.41 186 SER A O 1
ATOM 1467 N N . SER A 1 187 ? 6.351 -22.659 -4.463 1.00 48.78 187 SER A N 1
ATOM 1468 C CA . SER A 1 187 ? 6.911 -22.778 -3.121 1.00 48.78 187 SER A CA 1
ATOM 1469 C C . SER A 1 187 ? 8.308 -22.144 -3.106 1.00 48.78 187 SER A C 1
ATOM 1471 O O . SER A 1 187 ? 9.273 -22.727 -3.588 1.00 48.78 187 SER A O 1
ATOM 1473 N N . SER A 1 188 ? 8.433 -20.935 -2.554 1.00 43.88 188 SER A N 1
ATOM 1474 C CA . SER A 1 188 ? 9.728 -20.352 -2.180 1.00 43.88 188 SER A CA 1
ATOM 1475 C C . SER A 1 188 ? 9.800 -20.298 -0.658 1.00 43.88 188 SER A C 1
ATOM 1477 O O . SER A 1 188 ? 9.421 -19.316 -0.018 1.00 43.88 188 SER A O 1
ATOM 1479 N N . SER A 1 189 ? 10.222 -21.425 -0.087 1.00 46.47 189 SER A N 1
ATOM 1480 C CA . SER A 1 189 ? 10.373 -21.667 1.348 1.00 46.47 189 SER A CA 1
ATOM 1481 C C . SER A 1 189 ? 11.851 -21.638 1.775 1.00 46.47 189 SER A C 1
ATOM 1483 O O . SER A 1 189 ? 12.267 -22.474 2.568 1.00 46.47 189 SER A O 1
ATOM 1485 N N . ASP A 1 190 ? 12.638 -20.677 1.272 1.00 47.72 190 ASP A N 1
ATOM 1486 C CA . ASP A 1 190 ? 14.089 -20.572 1.550 1.00 47.72 190 ASP A CA 1
ATOM 1487 C C . ASP A 1 190 ? 14.517 -19.312 2.339 1.00 47.72 190 ASP A C 1
ATOM 1489 O O . ASP A 1 190 ? 15.674 -19.171 2.734 1.00 47.72 190 ASP A O 1
ATOM 1493 N N . ASP A 1 191 ? 13.609 -18.371 2.630 1.00 49.16 191 ASP A N 1
ATOM 1494 C CA . ASP A 1 191 ? 14.004 -17.070 3.216 1.00 49.16 191 ASP A CA 1
ATOM 1495 C C . ASP A 1 191 ? 14.104 -17.069 4.765 1.00 49.16 191 ASP A C 1
ATOM 1497 O O . ASP A 1 191 ? 14.747 -16.204 5.365 1.00 49.16 191 ASP A O 1
ATOM 1501 N N . GLU A 1 192 ? 13.524 -18.056 5.459 1.00 53.31 192 GLU A N 1
ATOM 1502 C CA . GLU A 1 192 ? 13.521 -18.090 6.936 1.00 53.31 192 GLU A CA 1
ATOM 1503 C C . GLU A 1 192 ? 14.821 -18.651 7.547 1.00 53.31 192 GLU A C 1
ATOM 1505 O O . GLU A 1 192 ? 15.232 -18.227 8.635 1.00 53.31 192 GLU A O 1
ATOM 1510 N N . GLU A 1 193 ? 15.536 -19.548 6.862 1.00 55.75 193 GLU A N 1
ATOM 1511 C CA . GLU A 1 193 ? 16.718 -20.197 7.450 1.00 55.75 193 GLU A CA 1
ATOM 1512 C C . GLU A 1 193 ? 17.943 -19.261 7.488 1.00 55.75 193 GLU A C 1
ATOM 1514 O O . GLU A 1 193 ? 18.679 -19.198 8.484 1.00 55.75 193 GLU A O 1
ATOM 1519 N N . ARG A 1 194 ? 18.079 -18.385 6.481 1.00 56.06 194 ARG A N 1
ATOM 1520 C CA . ARG A 1 194 ? 19.178 -17.406 6.377 1.00 56.06 194 ARG A CA 1
ATOM 1521 C C . ARG A 1 194 ? 19.143 -16.333 7.477 1.00 56.06 194 ARG A C 1
ATOM 1523 O O . ARG A 1 194 ? 20.175 -15.754 7.833 1.00 56.06 194 ARG A O 1
ATOM 1530 N N . LYS A 1 195 ? 17.974 -16.082 8.081 1.00 57.47 195 LYS A N 1
ATOM 1531 C CA . LYS A 1 195 ? 17.801 -15.094 9.164 1.00 57.47 195 LYS A CA 1
ATOM 1532 C C . LYS A 1 195 ? 18.235 -15.618 10.537 1.00 57.47 195 LYS A C 1
ATOM 1534 O O . LYS A 1 195 ? 18.678 -14.824 11.374 1.00 57.47 195 LYS A O 1
ATOM 1539 N N . LYS A 1 196 ? 18.161 -16.933 10.781 1.00 62.88 196 LYS A N 1
ATOM 1540 C CA . LYS A 1 196 ? 18.598 -17.541 12.053 1.00 62.88 196 LYS A CA 1
ATOM 1541 C C . LYS A 1 196 ? 20.119 -17.623 12.171 1.00 62.88 196 LYS A C 1
ATOM 1543 O O . LYS A 1 196 ? 20.643 -17.327 13.247 1.00 62.88 196 LYS A O 1
ATOM 1548 N N . GLN A 1 197 ? 20.833 -17.914 11.083 1.00 61.78 197 GLN A N 1
ATOM 1549 C CA . GLN A 1 197 ? 22.301 -17.983 11.110 1.00 61.78 197 GLN A CA 1
ATOM 1550 C C . GLN A 1 197 ? 22.947 -16.615 11.408 1.00 61.78 197 GLN A C 1
ATOM 1552 O O . GLN A 1 197 ? 23.788 -16.517 12.302 1.00 61.78 197 GLN A O 1
ATOM 1557 N N . ARG A 1 198 ? 22.452 -15.519 10.807 1.00 64.75 198 ARG A N 1
ATOM 1558 C CA . ARG A 1 198 ? 22.951 -14.152 11.084 1.00 64.75 198 ARG A CA 1
ATOM 1559 C C . ARG A 1 198 ? 22.783 -13.693 12.540 1.00 64.75 198 ARG A C 1
ATOM 1561 O O . ARG A 1 198 ? 23.561 -12.867 13.016 1.00 64.75 198 ARG A O 1
ATOM 1568 N N . LYS A 1 199 ? 21.783 -14.202 13.273 1.00 64.62 199 LYS A N 1
ATOM 1569 C CA . LYS A 1 199 ? 21.597 -13.871 14.700 1.00 64.62 199 LYS A CA 1
ATOM 1570 C C . LYS A 1 199 ? 22.551 -14.636 15.619 1.00 64.62 199 LYS A C 1
ATOM 1572 O O . LYS A 1 199 ? 22.895 -14.103 16.673 1.00 64.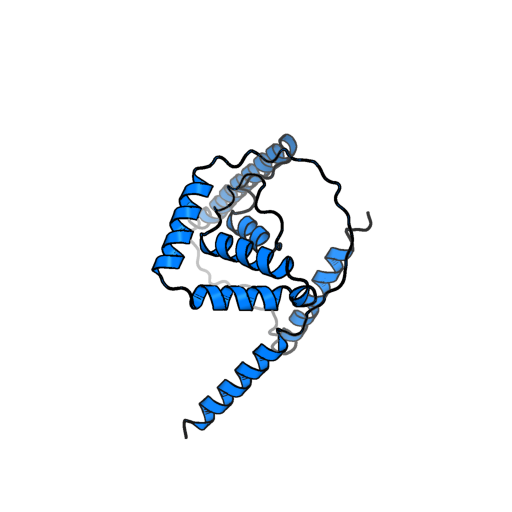62 199 LYS A O 1
ATOM 1577 N N . LYS A 1 200 ? 22.972 -15.848 15.242 1.00 68.06 200 LYS A N 1
ATOM 1578 C CA . LYS A 1 200 ? 23.889 -16.665 16.051 1.00 68.06 200 LYS A CA 1
ATOM 1579 C C . LYS A 1 200 ? 25.315 -16.106 15.986 1.00 68.06 200 LYS A C 1
ATOM 1581 O O . LYS A 1 200 ? 25.908 -15.852 17.028 1.00 68.06 200 LYS A O 1
ATOM 1586 N N . GLU A 1 201 ? 25.774 -15.734 14.790 1.00 68.00 201 GLU A N 1
ATOM 1587 C CA . GLU A 1 201 ? 27.119 -15.171 14.586 1.00 68.00 201 GLU A CA 1
ATOM 1588 C C . GLU A 1 201 ? 27.308 -13.798 15.271 1.00 68.00 201 GLU A C 1
ATOM 1590 O O . GLU A 1 201 ? 28.371 -13.485 15.809 1.00 68.00 201 GLU A O 1
ATOM 1595 N N . LYS A 1 202 ? 26.247 -12.976 15.345 1.00 68.00 202 LYS A N 1
ATOM 1596 C CA . LYS A 1 202 ? 26.308 -11.670 16.027 1.00 68.00 202 LYS A CA 1
ATOM 1597 C C . LYS A 1 202 ? 26.376 -11.789 17.559 1.00 68.00 202 LYS A C 1
ATOM 1599 O O . LYS A 1 202 ? 26.862 -10.864 18.207 1.00 68.00 202 LYS A O 1
ATOM 1604 N N . LYS A 1 203 ? 25.910 -12.899 18.151 1.00 67.62 203 LYS A N 1
ATOM 1605 C CA . LYS A 1 203 ? 26.033 -13.141 19.601 1.00 67.62 203 LYS A CA 1
ATOM 1606 C C . LYS A 1 203 ? 27.441 -13.596 19.994 1.00 67.62 203 LYS A C 1
ATOM 1608 O O . LYS A 1 203 ? 27.938 -13.125 21.011 1.00 67.62 203 LYS A O 1
ATOM 1613 N N . GLU A 1 204 ? 28.107 -14.413 19.180 1.00 65.19 204 GLU A N 1
ATOM 1614 C CA . GLU A 1 204 ? 29.490 -14.841 19.458 1.00 65.19 204 GLU A CA 1
ATOM 1615 C C . GLU A 1 204 ? 30.498 -13.695 19.347 1.00 65.19 204 GLU A C 1
ATOM 1617 O O . GLU A 1 204 ? 31.331 -13.526 20.237 1.00 65.19 204 GLU A O 1
ATOM 1622 N N . LYS A 1 205 ? 30.378 -12.828 18.330 1.00 68.75 205 LYS A N 1
ATOM 1623 C CA . LYS A 1 205 ? 31.260 -11.649 18.218 1.00 68.75 205 LYS A CA 1
ATOM 1624 C C . LYS A 1 205 ? 31.083 -10.657 19.372 1.00 68.75 205 LYS A C 1
ATOM 1626 O O . LYS A 1 205 ? 32.040 -9.984 19.733 1.00 68.75 205 LYS A O 1
ATOM 1631 N N . LYS A 1 206 ? 29.892 -10.586 19.984 1.00 68.38 206 LYS A N 1
ATOM 1632 C CA . LYS A 1 206 ? 29.654 -9.707 21.139 1.00 68.38 206 LYS A CA 1
ATOM 1633 C C . LYS A 1 206 ? 30.324 -10.226 22.417 1.00 68.38 206 LYS A C 1
ATOM 1635 O O . LYS A 1 206 ? 30.813 -9.412 23.184 1.00 68.38 206 LYS A O 1
ATOM 1640 N N . HIS A 1 207 ? 30.390 -11.542 22.628 1.00 61.22 207 HIS A N 1
ATOM 1641 C CA . HIS A 1 207 ? 31.041 -12.106 23.819 1.00 61.22 207 HIS A CA 1
ATOM 1642 C C . HIS A 1 207 ? 32.574 -12.087 23.754 1.00 61.22 207 HIS A C 1
ATOM 1644 O O . HIS A 1 207 ? 33.216 -12.012 24.796 1.00 61.22 207 HIS A O 1
ATOM 1650 N N . LYS A 1 208 ? 33.169 -12.098 22.555 1.00 65.06 208 LYS A N 1
ATOM 1651 C CA . LYS A 1 208 ? 34.633 -12.080 22.383 1.00 65.06 208 LYS A CA 1
ATOM 1652 C C . LYS A 1 208 ? 35.276 -10.684 22.498 1.00 65.06 208 LYS A C 1
ATOM 1654 O O . LYS A 1 208 ? 36.491 -10.588 22.487 1.00 65.06 208 LYS A O 1
ATOM 1659 N N . SER A 1 209 ? 34.475 -9.619 22.594 1.00 55.78 209 SER A N 1
ATOM 1660 C CA . SER A 1 209 ? 34.930 -8.216 22.671 1.00 55.78 209 SER A CA 1
ATOM 1661 C C . SER A 1 209 ? 34.958 -7.656 24.104 1.00 55.78 209 SER A C 1
ATOM 1663 O O . SER A 1 209 ? 35.245 -6.477 24.289 1.00 55.78 209 SER A O 1
ATOM 1665 N N . THR A 1 210 ? 34.596 -8.462 25.102 1.00 53.41 210 THR A N 1
ATOM 1666 C CA . THR A 1 210 ? 34.460 -8.057 26.517 1.00 53.41 210 THR A CA 1
ATOM 1667 C C . THR A 1 210 ? 35.431 -8.799 27.440 1.00 53.41 210 THR A C 1
ATOM 1669 O O . THR A 1 210 ? 35.157 -8.920 28.629 1.00 53.41 210 THR A O 1
ATOM 1672 N N . ASN A 1 211 ? 36.540 -9.292 26.887 1.00 48.50 211 ASN A N 1
ATOM 1673 C CA . ASN A 1 211 ? 37.707 -9.770 27.628 1.00 48.50 211 ASN A CA 1
ATOM 1674 C C . ASN A 1 211 ? 38.933 -9.004 27.147 1.00 48.50 211 ASN A C 1
ATOM 1676 O O . ASN A 1 211 ? 39.054 -8.872 25.906 1.00 48.50 211 ASN A O 1
#